Protein AF-A0A9X0A1E4-F1 (afdb_monomer)

pLDDT: mean 70.93, std 17.32, range [30.66, 94.44]

Structure (mmCIF, N/CA/C/O backbone):
data_AF-A0A9X0A1E4-F1
#
_entry.id   AF-A0A9X0A1E4-F1
#
loop_
_atom_site.group_PDB
_atom_site.id
_atom_site.type_symbol
_atom_site.label_atom_id
_atom_site.label_alt_id
_atom_site.label_comp_id
_atom_site.label_asym_id
_atom_site.label_entity_id
_atom_site.label_seq_id
_atom_site.pdbx_PDB_ins_code
_atom_site.Cartn_x
_atom_site.Cartn_y
_atom_site.Cartn_z
_atom_site.occupancy
_atom_site.B_iso_or_equiv
_atom_site.auth_seq_id
_atom_site.auth_comp_id
_atom_site.auth_asym_id
_atom_site.auth_atom_id
_atom_site.pdbx_PDB_model_num
ATOM 1 N N . MET A 1 1 ? -30.776 1.262 -24.617 1.00 50.38 1 MET A N 1
ATOM 2 C CA . MET A 1 1 ? -30.709 2.431 -23.713 1.00 50.38 1 MET A CA 1
ATOM 3 C C . MET A 1 1 ? -30.899 2.007 -22.258 1.00 50.38 1 MET A C 1
ATOM 5 O O . MET A 1 1 ? -29.940 2.104 -21.517 1.00 50.38 1 MET A O 1
ATOM 9 N N . LEU A 1 2 ? -32.046 1.436 -21.858 1.00 39.28 2 LEU A N 1
ATOM 10 C CA . LEU A 1 2 ? -32.244 0.896 -20.495 1.00 39.28 2 LEU A CA 1
ATOM 11 C C . LEU A 1 2 ? -31.229 -0.194 -20.104 1.00 39.28 2 LEU A C 1
ATOM 13 O O . LEU A 1 2 ? -30.661 -0.127 -19.025 1.00 39.28 2 LEU A O 1
ATOM 17 N N . SER A 1 3 ? -30.942 -1.147 -20.995 1.00 40.75 3 SER A N 1
ATOM 18 C CA . SER A 1 3 ? -29.953 -2.211 -20.754 1.00 40.75 3 SER A CA 1
ATOM 19 C C . SER A 1 3 ? -28.529 -1.694 -20.515 1.00 40.75 3 SER A C 1
ATOM 21 O O . SER A 1 3 ? -27.813 -2.245 -19.693 1.00 40.75 3 SER A O 1
ATOM 23 N N . GLN A 1 4 ? -28.130 -0.615 -21.193 1.00 43.03 4 GLN A N 1
ATOM 24 C CA . GLN A 1 4 ? -26.830 0.030 -20.978 1.00 43.03 4 GLN A CA 1
ATOM 25 C C . GLN A 1 4 ? -26.774 0.753 -19.631 1.00 43.03 4 GLN A C 1
ATOM 27 O O . GLN A 1 4 ? -25.764 0.673 -18.950 1.00 43.03 4 GLN A O 1
ATOM 32 N N . ILE A 1 5 ? -27.868 1.403 -19.224 1.00 45.09 5 ILE A N 1
ATOM 33 C CA . ILE A 1 5 ? -27.959 2.088 -17.927 1.00 45.09 5 ILE A CA 1
ATOM 34 C C . ILE A 1 5 ? -27.854 1.082 -16.774 1.00 45.09 5 ILE A C 1
ATOM 36 O O . ILE A 1 5 ? -27.143 1.334 -15.806 1.00 45.09 5 ILE A O 1
ATOM 40 N N . TRP A 1 6 ? -28.531 -0.064 -16.887 1.00 46.59 6 TRP A N 1
ATOM 41 C CA . TRP A 1 6 ? -28.429 -1.139 -15.897 1.00 46.59 6 TRP A CA 1
ATOM 42 C C . TRP A 1 6 ? -27.024 -1.733 -15.842 1.00 46.59 6 TRP A C 1
ATOM 44 O O . TRP A 1 6 ? -26.480 -1.891 -14.757 1.00 46.59 6 TRP A O 1
ATOM 54 N N . HIS A 1 7 ? -26.403 -1.954 -16.999 1.00 45.88 7 HIS A N 1
ATOM 55 C CA . HIS A 1 7 ? -25.032 -2.444 -17.065 1.00 45.88 7 HIS A CA 1
ATOM 56 C C . HIS A 1 7 ? -24.024 -1.465 -16.437 1.00 45.88 7 HIS A C 1
ATOM 58 O O . HIS A 1 7 ? -23.167 -1.867 -15.659 1.00 45.88 7 HIS A O 1
ATOM 64 N N . GLU A 1 8 ? -24.144 -0.162 -16.704 1.00 48.38 8 GLU A N 1
ATOM 65 C CA . GLU A 1 8 ? -23.306 0.858 -16.060 1.00 48.38 8 GLU A CA 1
ATOM 66 C C . GLU A 1 8 ? -23.537 0.928 -14.543 1.00 48.38 8 GLU A C 1
ATOM 68 O O . GLU A 1 8 ? -22.585 1.102 -13.779 1.00 48.38 8 GLU A O 1
ATOM 73 N N . ALA A 1 9 ? -24.782 0.760 -14.089 1.00 52.22 9 ALA A N 1
ATOM 74 C CA . ALA A 1 9 ? -25.105 0.698 -12.668 1.00 52.22 9 ALA A CA 1
ATOM 75 C C . ALA A 1 9 ? -24.479 -0.536 -11.995 1.00 52.22 9 ALA A C 1
ATOM 77 O O . ALA A 1 9 ? -23.870 -0.396 -10.937 1.00 52.22 9 ALA A O 1
ATOM 78 N N . GLU A 1 10 ? -24.554 -1.711 -12.624 1.00 51.91 10 GLU A N 1
ATOM 79 C CA . GLU A 1 10 ? -23.916 -2.948 -12.151 1.00 51.91 10 GLU A CA 1
ATOM 80 C C . GLU A 1 10 ? -22.396 -2.800 -12.045 1.00 51.91 10 GLU A C 1
ATOM 82 O O . GLU A 1 10 ? -21.811 -3.173 -11.029 1.00 51.91 10 GLU A O 1
ATOM 87 N N . ILE A 1 11 ? -21.755 -2.180 -13.042 1.00 52.47 11 ILE A N 1
ATOM 88 C CA . ILE A 1 11 ? -20.318 -1.885 -13.015 1.00 52.47 11 ILE A CA 1
ATOM 89 C C . ILE A 1 11 ? -19.987 -1.010 -11.800 1.00 52.47 11 ILE A C 1
ATOM 91 O O . ILE A 1 11 ? -19.117 -1.357 -11.004 1.00 52.47 11 ILE A O 1
ATOM 95 N N . ILE A 1 12 ? -20.707 0.097 -11.602 1.00 53.19 12 ILE A N 1
ATOM 96 C CA . ILE A 1 12 ? -20.469 1.005 -10.470 1.00 53.19 12 ILE A CA 1
ATOM 97 C C . ILE A 1 12 ? -20.682 0.297 -9.125 1.00 53.19 12 ILE A C 1
ATOM 99 O O . ILE A 1 12 ? -19.921 0.538 -8.187 1.00 53.19 12 ILE A O 1
ATOM 103 N N . LEU A 1 13 ? -21.696 -0.560 -9.009 1.00 53.97 13 LEU A N 1
ATOM 104 C CA . LEU A 1 13 ? -21.987 -1.297 -7.778 1.00 53.97 13 LEU A CA 1
ATOM 105 C C . LEU A 1 13 ? -20.936 -2.382 -7.502 1.00 53.97 13 LEU A C 1
ATOM 107 O O . LEU A 1 13 ? -20.493 -2.507 -6.364 1.00 53.97 13 LEU A O 1
ATOM 111 N N . SER A 1 14 ? -20.452 -3.074 -8.537 1.00 54.09 14 SER A N 1
ATOM 112 C CA . SER A 1 14 ? -19.428 -4.123 -8.416 1.00 54.09 14 SER A CA 1
ATOM 113 C C . SER A 1 14 ? -18.091 -3.612 -7.859 1.00 54.09 14 SER A C 1
ATOM 115 O O . SER A 1 14 ? -17.399 -4.329 -7.142 1.00 54.09 14 SER A O 1
ATOM 117 N N . TYR A 1 15 ? -17.743 -2.345 -8.109 1.00 55.16 15 TYR A N 1
ATOM 118 C CA . TYR A 1 15 ? -16.519 -1.727 -7.584 1.00 55.16 15 TYR A CA 1
ATOM 119 C C . TYR A 1 15 ? -16.659 -1.140 -6.172 1.00 55.16 15 TYR A C 1
ATOM 121 O O . TYR A 1 15 ? -15.654 -0.738 -5.579 1.00 55.16 15 TYR A O 1
ATOM 129 N N . ASN A 1 16 ? -17.880 -1.063 -5.634 1.00 62.66 16 ASN A N 1
ATOM 130 C CA . ASN A 1 16 ? -18.179 -0.459 -4.340 1.00 62.66 16 ASN A CA 1
ATOM 131 C C . ASN A 1 16 ? -18.486 -1.536 -3.296 1.00 62.66 16 ASN A C 1
ATOM 133 O O . ASN A 1 16 ? -19.638 -1.899 -3.073 1.00 62.66 16 ASN A O 1
ATOM 137 N N . LYS A 1 17 ? -17.457 -2.018 -2.592 1.00 67.62 17 LYS A N 1
ATOM 138 C CA . LYS A 1 17 ? -17.658 -2.940 -1.466 1.00 67.62 17 LYS A CA 1
ATOM 139 C C . LYS A 1 17 ? -18.204 -2.182 -0.257 1.00 67.62 17 LYS A C 1
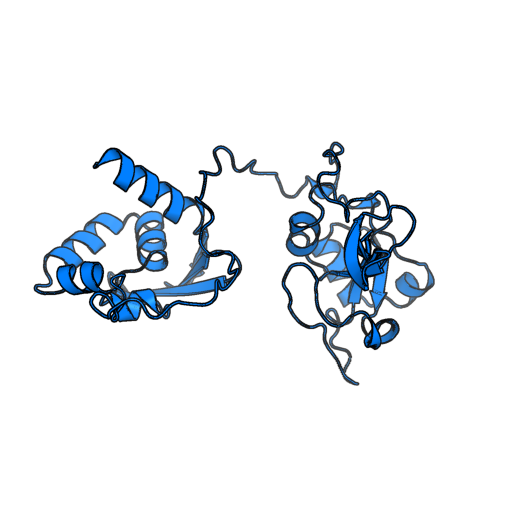ATOM 141 O O . LYS A 1 17 ? -17.600 -1.207 0.198 1.00 67.62 17 LYS A O 1
ATOM 146 N N . VAL A 1 18 ? -19.337 -2.643 0.269 1.00 70.25 18 VAL A N 1
ATOM 147 C CA . VAL A 1 18 ? -19.980 -2.084 1.463 1.00 70.25 18 VAL A CA 1
ATOM 148 C C . VAL A 1 18 ? -19.639 -2.955 2.668 1.00 70.25 18 VAL A C 1
ATOM 150 O O . VAL A 1 18 ? -19.904 -4.153 2.670 1.00 70.25 18 VAL A O 1
ATOM 153 N N . ILE A 1 19 ? -19.045 -2.354 3.695 1.00 72.44 19 ILE A N 1
ATOM 154 C CA . ILE A 1 19 ? -18.708 -3.006 4.963 1.00 72.44 19 ILE A CA 1
ATOM 155 C C . ILE A 1 19 ? -19.561 -2.366 6.057 1.00 72.44 19 ILE A C 1
ATOM 157 O O . ILE A 1 19 ? -19.474 -1.155 6.277 1.00 72.44 19 ILE A O 1
ATOM 161 N N . ASP A 1 20 ? -20.375 -3.163 6.746 1.00 75.44 20 ASP A N 1
ATOM 162 C CA . ASP A 1 20 ? -21.125 -2.705 7.918 1.00 75.44 20 ASP A CA 1
ATOM 163 C C . ASP A 1 20 ? -20.175 -2.551 9.116 1.00 75.44 20 ASP A C 1
ATOM 165 O O . ASP A 1 20 ? -19.479 -3.492 9.500 1.00 75.44 20 ASP A O 1
ATOM 169 N N . LEU A 1 21 ? -20.110 -1.343 9.680 1.00 72.31 21 LEU A N 1
ATOM 170 C CA . LEU A 1 21 ? -19.307 -1.029 10.865 1.00 72.31 21 LEU A CA 1
ATOM 171 C C . LEU A 1 21 ? -20.141 -1.045 12.160 1.00 72.31 21 LEU A C 1
ATOM 173 O O . LEU A 1 21 ? -19.598 -0.799 13.238 1.00 72.31 21 LEU A O 1
ATOM 177 N N . GLY A 1 22 ? -21.446 -1.317 12.069 1.00 67.94 22 GLY A N 1
ATOM 178 C CA . GLY A 1 22 ? -22.394 -1.273 13.176 1.00 67.94 22 GLY A CA 1
ATOM 179 C C . GLY A 1 22 ? -22.936 0.133 13.466 1.00 67.94 22 GLY A C 1
ATOM 180 O O . GLY A 1 22 ? -22.394 1.158 13.047 1.00 67.94 22 GLY A O 1
ATOM 181 N N . GLY A 1 23 ? -24.065 0.198 14.182 1.00 78.50 23 GLY A N 1
ATOM 182 C CA . GLY A 1 23 ? -24.683 1.467 14.602 1.00 78.50 23 GLY A CA 1
ATOM 183 C C . GLY A 1 23 ? -25.242 2.328 13.458 1.00 78.50 23 GLY A C 1
ATOM 184 O O . GLY A 1 23 ? -25.381 3.541 13.618 1.00 78.50 23 GLY A O 1
ATOM 185 N N . GLY A 1 24 ? -25.541 1.721 12.303 1.00 80.56 24 GLY A N 1
ATOM 186 C CA . GLY A 1 24 ? -26.016 2.428 11.110 1.00 80.56 24 GLY A CA 1
ATOM 187 C C . GLY A 1 24 ? -24.908 3.156 10.345 1.00 80.56 24 GLY A C 1
ATOM 188 O O . GLY A 1 24 ? -25.189 4.112 9.625 1.00 80.56 24 GLY A O 1
ATOM 189 N N . VAL A 1 25 ? -23.643 2.758 10.507 1.00 78.94 25 VAL A N 1
ATOM 190 C CA . VAL A 1 25 ? -22.510 3.319 9.761 1.00 78.94 25 VAL A CA 1
ATOM 191 C C . VAL A 1 25 ? -21.946 2.262 8.820 1.00 78.94 25 VAL A C 1
ATOM 193 O O . VAL A 1 25 ? -21.542 1.190 9.250 1.00 78.94 25 VAL A O 1
ATOM 196 N N . TYR A 1 26 ? -21.861 2.607 7.541 1.00 79.00 26 TYR A N 1
ATOM 197 C CA . TYR A 1 26 ? -21.353 1.742 6.485 1.00 79.00 26 TYR A CA 1
ATOM 198 C C . TYR A 1 26 ? -20.113 2.369 5.865 1.00 79.00 26 TYR A C 1
ATOM 200 O O . TYR A 1 26 ? -20.102 3.555 5.536 1.00 79.00 26 TYR A O 1
ATOM 208 N N . CYS A 1 27 ? -19.062 1.582 5.695 1.00 72.62 27 CYS A N 1
ATOM 209 C CA . CYS A 1 27 ? -17.874 1.974 4.955 1.00 72.62 27 CYS A CA 1
ATOM 210 C C . CYS A 1 27 ? -18.016 1.483 3.518 1.00 72.62 27 CYS A C 1
ATOM 212 O O . CYS A 1 27 ? -18.121 0.281 3.289 1.00 72.62 27 CYS A O 1
ATOM 214 N N . VAL A 1 28 ? -18.023 2.401 2.555 1.00 74.31 28 VAL A N 1
ATOM 215 C CA . VAL A 1 28 ? -18.024 2.059 1.131 1.00 74.31 28 VAL A CA 1
ATOM 216 C C . VAL A 1 28 ? -16.633 2.303 0.577 1.00 74.31 28 VAL A C 1
ATOM 218 O O . VAL A 1 28 ? -16.108 3.412 0.698 1.00 74.31 28 VAL A O 1
ATOM 221 N N . THR A 1 29 ? -16.019 1.279 -0.006 1.00 63.38 29 THR A N 1
ATOM 222 C CA . THR A 1 29 ? -14.682 1.389 -0.597 1.00 63.38 29 THR A CA 1
ATOM 223 C C . THR A 1 29 ? -14.779 1.635 -2.099 1.00 63.38 29 THR A C 1
ATOM 225 O O . THR A 1 29 ? -15.327 0.797 -2.803 1.00 63.38 29 THR A O 1
ATOM 228 N N . GLU A 1 30 ? -14.201 2.737 -2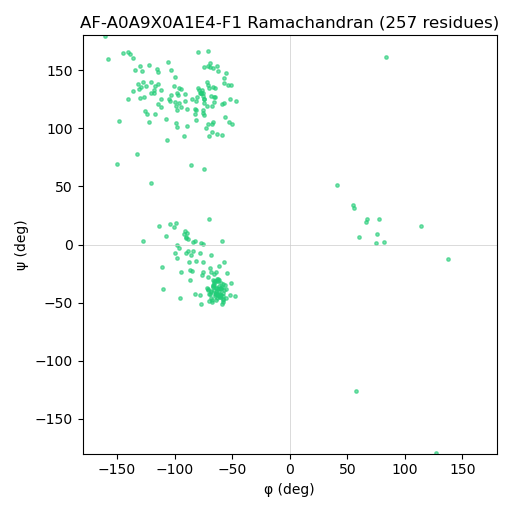.583 1.00 54.38 30 GLU A N 1
ATOM 229 C CA . GLU A 1 30 ? -14.143 3.128 -3.998 1.00 54.38 30 GLU A CA 1
ATOM 230 C C . GLU A 1 30 ? -12.666 3.329 -4.389 1.00 54.38 30 GLU A C 1
ATOM 232 O O . GLU A 1 30 ? -12.003 4.234 -3.881 1.00 54.38 30 GLU A O 1
ATOM 237 N N . PHE A 1 31 ? -12.117 2.472 -5.260 1.00 50.38 31 PHE A N 1
ATOM 238 C CA . PHE A 1 31 ? -10.774 2.602 -5.863 1.00 50.38 31 PHE A CA 1
ATOM 239 C C . PHE A 1 31 ? -9.650 3.080 -4.913 1.00 50.38 31 PHE A C 1
ATOM 241 O O . PHE A 1 31 ? -8.899 4.011 -5.209 1.00 50.38 31 PHE A O 1
ATOM 248 N N . GLY A 1 32 ? -9.507 2.428 -3.754 1.00 46.41 32 GLY A N 1
ATOM 249 C CA . GLY A 1 32 ? -8.450 2.738 -2.779 1.00 46.41 32 GLY A CA 1
ATOM 250 C C . GLY A 1 32 ? -8.746 3.916 -1.847 1.00 46.41 32 GLY A C 1
ATOM 251 O O . GLY A 1 32 ? -7.913 4.229 -0.999 1.00 46.41 32 GLY A O 1
ATOM 252 N N . ASN A 1 33 ? -9.927 4.519 -1.961 1.00 51.47 33 ASN A N 1
ATOM 253 C CA . ASN A 1 33 ? -10.511 5.401 -0.962 1.00 51.47 33 ASN A CA 1
ATOM 254 C C . ASN A 1 33 ? -11.646 4.676 -0.236 1.00 51.47 33 ASN A C 1
ATOM 256 O O . ASN A 1 33 ? -12.241 3.732 -0.755 1.00 51.47 33 ASN A O 1
ATOM 260 N N . SER A 1 34 ? -11.965 5.132 0.969 1.00 69.12 34 SER A N 1
ATOM 261 C CA . SER A 1 34 ? -13.159 4.703 1.685 1.00 69.12 34 SER A CA 1
ATOM 262 C C . SER A 1 34 ? -13.961 5.911 2.132 1.00 69.12 34 SER A C 1
ATOM 264 O O . SER A 1 34 ? -13.415 6.939 2.544 1.00 69.12 34 SER A O 1
ATOM 266 N N . VAL A 1 35 ? -15.278 5.798 2.021 1.00 74.69 35 VAL A N 1
ATOM 267 C CA . VAL A 1 35 ? -16.208 6.835 2.439 1.00 74.69 35 VAL A CA 1
ATOM 268 C C . VAL A 1 35 ? -17.228 6.218 3.374 1.00 74.69 35 VAL A C 1
ATOM 270 O O . VAL A 1 35 ? -17.898 5.246 3.040 1.00 74.69 35 VAL A O 1
ATOM 273 N N . ASN A 1 36 ? -17.375 6.829 4.545 1.00 79.88 36 ASN A N 1
ATOM 274 C CA . ASN A 1 36 ? -18.409 6.429 5.482 1.00 79.88 36 ASN A CA 1
ATOM 275 C C . ASN A 1 36 ? -19.748 7.039 5.063 1.00 79.88 36 ASN A C 1
ATOM 277 O O . ASN A 1 36 ? -19.875 8.258 4.891 1.00 79.88 36 ASN A O 1
ATOM 281 N N . VAL A 1 37 ? -20.743 6.174 4.938 1.00 83.25 37 VAL A N 1
ATOM 282 C CA . VAL A 1 37 ? -22.149 6.506 4.777 1.00 83.25 37 VAL A CA 1
ATOM 283 C C . VAL A 1 37 ? -22.838 6.227 6.103 1.00 83.25 37 VAL A C 1
ATOM 285 O O . VAL A 1 37 ? -22.745 5.136 6.655 1.00 83.25 37 VAL A O 1
ATOM 288 N N . THR A 1 38 ? -23.520 7.227 6.644 1.00 87.31 38 THR A N 1
ATOM 289 C CA . THR A 1 38 ? -24.311 7.069 7.865 1.00 87.31 38 THR A CA 1
ATOM 290 C C . THR A 1 38 ? -25.781 6.977 7.500 1.00 87.31 38 THR A C 1
ATOM 292 O O . THR A 1 38 ? -26.303 7.845 6.797 1.00 87.31 38 THR A O 1
ATOM 295 N N . VAL A 1 39 ? -26.443 5.948 8.011 1.00 86.56 39 VAL A N 1
ATOM 296 C CA . VAL A 1 39 ? -27.864 5.678 7.839 1.00 86.56 39 VAL A CA 1
ATOM 297 C C . VAL A 1 39 ? -28.559 5.862 9.184 1.00 86.56 39 VAL A C 1
ATOM 299 O O . VAL A 1 39 ? -28.255 5.187 10.165 1.00 86.56 39 VAL A O 1
ATOM 302 N N . LYS A 1 40 ? -29.493 6.814 9.243 1.00 83.88 40 LYS A N 1
ATOM 303 C CA . LYS A 1 40 ? -30.368 7.044 10.403 1.00 83.88 40 LYS A CA 1
ATOM 304 C C . LYS A 1 40 ? -31.817 6.930 9.942 1.00 83.88 40 LYS A C 1
ATOM 306 O O . LYS A 1 40 ? -32.315 7.821 9.246 1.00 83.88 40 LYS A O 1
ATOM 311 N N . GLY A 1 41 ? -32.481 5.827 10.288 1.00 79.31 41 GLY A N 1
ATOM 312 C CA . GLY A 1 41 ? -33.781 5.471 9.706 1.00 79.31 41 GLY A CA 1
ATOM 313 C C . GLY A 1 41 ? -33.676 5.372 8.179 1.00 79.31 41 GLY A C 1
ATOM 314 O O . GLY A 1 41 ? -32.777 4.718 7.670 1.00 79.31 41 GLY A O 1
ATOM 315 N N . ASN A 1 42 ? -34.520 6.100 7.441 1.00 72.31 42 ASN A N 1
ATOM 316 C CA . ASN A 1 42 ? -34.465 6.135 5.967 1.00 72.31 42 ASN A CA 1
ATOM 317 C C . ASN A 1 42 ? -33.584 7.276 5.414 1.00 72.31 42 ASN A C 1
ATOM 319 O O . ASN A 1 42 ? -33.646 7.581 4.221 1.00 72.31 42 ASN A O 1
ATOM 323 N N . SER A 1 43 ? -32.834 7.980 6.267 1.00 79.94 43 SER A N 1
ATOM 324 C CA . SER A 1 43 ? -31.955 9.073 5.839 1.00 79.94 43 SER A CA 1
ATOM 325 C C . SER A 1 43 ? -30.522 8.580 5.670 1.00 79.94 43 SER A C 1
ATOM 327 O O . SER A 1 43 ? -29.966 7.963 6.575 1.00 79.94 43 SER A O 1
ATOM 329 N N . HIS A 1 44 ? -29.940 8.870 4.507 1.00 86.00 44 HIS A N 1
ATOM 330 C CA . HIS A 1 44 ? -28.577 8.492 4.148 1.00 86.00 44 HIS A CA 1
ATOM 331 C C . HIS A 1 44 ? -27.733 9.758 4.058 1.00 86.00 44 HIS A C 1
ATOM 333 O O . HIS A 1 44 ? -28.153 10.743 3.445 1.00 86.00 44 HIS A O 1
ATOM 339 N N . ASN A 1 45 ? -26.554 9.746 4.668 1.00 83.94 45 ASN A N 1
ATOM 340 C CA . ASN A 1 45 ? -25.633 10.871 4.637 1.00 83.94 45 ASN A CA 1
ATOM 341 C C . ASN A 1 45 ? -24.239 10.400 4.234 1.00 83.94 45 ASN A C 1
ATOM 343 O O . ASN A 1 45 ? -23.683 9.496 4.854 1.00 83.94 45 ASN A O 1
ATOM 347 N N . CYS A 1 46 ? -23.675 11.029 3.208 1.00 82.62 46 CYS A N 1
ATOM 348 C CA . CYS A 1 46 ? -22.353 10.718 2.689 1.00 82.62 46 CYS A CA 1
ATOM 349 C C . CYS A 1 46 ? -21.526 12.000 2.577 1.00 82.62 46 CYS A C 1
ATOM 351 O O . CYS A 1 46 ? -21.991 13.021 2.076 1.00 82.62 46 CYS A O 1
ATOM 353 N N . LYS A 1 47 ? -20.263 11.951 3.009 1.00 76.69 47 LYS A N 1
ATOM 354 C CA . LYS A 1 47 ? -19.361 13.116 2.964 1.00 76.69 47 LYS A CA 1
ATOM 355 C C . LYS A 1 47 ? -18.665 13.318 1.612 1.00 76.69 47 LYS A C 1
ATOM 357 O O . LYS A 1 47 ? -17.851 14.230 1.488 1.00 76.69 47 LYS A O 1
ATOM 362 N N . CYS A 1 48 ? -18.944 12.492 0.602 1.00 75.31 48 CYS A N 1
ATOM 363 C CA . CYS A 1 48 ? -18.299 12.641 -0.702 1.00 75.31 48 CYS A CA 1
ATOM 364 C C . CYS A 1 48 ? -18.769 13.909 -1.439 1.00 75.31 48 CYS A C 1
ATOM 366 O O . CYS A 1 48 ? -19.902 14.373 -1.286 1.00 75.31 48 CYS A O 1
ATOM 368 N N . ARG A 1 49 ? -17.896 14.441 -2.301 1.00 71.81 49 ARG A N 1
ATOM 369 C CA . ARG A 1 49 ? -18.176 15.631 -3.119 1.00 71.81 49 ARG A CA 1
ATOM 370 C C . ARG A 1 49 ? -19.420 15.456 -3.994 1.00 71.81 49 ARG A C 1
ATOM 372 O O . ARG A 1 49 ? -20.209 16.389 -4.113 1.00 71.81 49 ARG A O 1
ATOM 379 N N . ASN A 1 50 ? -19.611 14.257 -4.548 1.00 70.69 50 ASN A N 1
ATOM 380 C CA . ASN A 1 50 ? -20.735 13.966 -5.432 1.00 70.69 50 ASN A CA 1
ATOM 381 C C . ASN A 1 50 ? -22.074 14.082 -4.697 1.00 70.69 50 ASN A C 1
ATOM 383 O O . ASN A 1 50 ? -22.976 14.723 -5.218 1.00 70.69 50 ASN A O 1
ATOM 387 N N . PHE A 1 51 ? -22.170 13.584 -3.459 1.00 77.94 51 PHE A N 1
ATOM 388 C CA . PHE A 1 51 ? -23.381 13.677 -2.632 1.00 77.94 51 PHE A CA 1
ATOM 389 C C . PHE A 1 51 ? -23.803 15.130 -2.373 1.00 77.94 51 PHE A C 1
ATOM 391 O O . PHE A 1 51 ? -24.992 15.450 -2.401 1.00 77.94 51 PHE A O 1
ATOM 398 N N . GLN A 1 52 ? -22.828 16.019 -2.158 1.00 72.81 52 GLN A N 1
ATOM 399 C CA . GLN A 1 52 ? -23.079 17.450 -1.975 1.00 72.81 52 GLN A CA 1
ATOM 400 C C . GLN A 1 52 ? -23.566 18.111 -3.272 1.00 72.81 52 GLN A C 1
ATOM 402 O O . GLN A 1 52 ? -24.471 18.941 -3.231 1.00 72.81 52 GLN A O 1
ATOM 407 N N . SER A 1 53 ? -23.000 17.737 -4.425 1.00 66.00 53 SER A N 1
ATOM 408 C CA . SER A 1 53 ? -23.359 18.332 -5.721 1.00 66.00 53 SER A CA 1
ATOM 409 C C . SER A 1 53 ? -24.693 17.855 -6.298 1.00 66.00 53 SER A C 1
ATOM 411 O O . SER A 1 53 ? -25.322 18.593 -7.045 1.00 66.00 53 SER A O 1
ATOM 413 N N . THR A 1 54 ? -25.143 16.652 -5.948 1.00 66.62 54 THR A N 1
ATOM 414 C CA . THR A 1 54 ? -26.376 16.019 -6.462 1.00 66.62 54 THR A CA 1
ATOM 415 C C . THR A 1 54 ? -27.529 16.062 -5.456 1.00 66.62 54 THR A C 1
ATOM 417 O O . THR A 1 54 ? -28.487 15.291 -5.543 1.00 66.62 54 THR A O 1
ATOM 420 N N . ALA A 1 55 ? -27.430 16.942 -4.455 1.00 70.19 55 ALA A N 1
ATOM 421 C CA . ALA A 1 55 ? -28.448 17.144 -3.430 1.00 70.19 55 ALA A CA 1
ATOM 422 C C . ALA A 1 55 ? -28.847 15.863 -2.661 1.00 70.19 55 ALA A C 1
ATOM 424 O O . ALA A 1 55 ? -30.009 15.733 -2.241 1.00 70.19 55 ALA A O 1
ATOM 425 N N . GLY A 1 56 ? -27.882 14.962 -2.441 1.00 72.56 56 GLY A N 1
ATOM 426 C CA . GLY A 1 56 ? -28.019 13.782 -1.589 1.00 72.56 56 GLY A CA 1
ATOM 427 C C . GLY A 1 56 ? -27.961 12.420 -2.292 1.00 72.56 56 GLY A C 1
ATOM 428 O O . GLY A 1 56 ? -28.377 11.435 -1.688 1.00 72.56 56 GLY A O 1
ATOM 429 N N . LEU A 1 57 ? -27.473 12.338 -3.537 1.00 78.75 57 LEU A N 1
ATOM 430 C CA . LEU A 1 57 ? -27.376 11.079 -4.295 1.00 78.75 57 LEU A CA 1
ATOM 431 C C . LEU A 1 57 ? -25.954 10.816 -4.804 1.00 78.75 57 LEU A C 1
ATOM 433 O O . LEU A 1 57 ? -25.434 11.529 -5.655 1.00 78.75 57 LEU A O 1
ATOM 437 N N . CYS A 1 58 ? -25.298 9.768 -4.330 1.00 81.75 58 CYS A N 1
ATOM 438 C CA . CYS A 1 58 ? -23.993 9.363 -4.852 1.00 81.75 58 CYS A CA 1
ATOM 439 C C . CYS A 1 58 ? -23.917 7.845 -4.986 1.00 81.75 58 CYS A C 1
ATOM 441 O O . CYS A 1 58 ? -24.714 7.138 -4.371 1.00 81.75 58 CYS A O 1
ATOM 443 N N . SER A 1 59 ? -22.926 7.365 -5.740 1.00 78.75 59 SER A N 1
ATOM 444 C CA . SER A 1 59 ? -22.604 5.939 -5.888 1.00 78.75 59 SER A CA 1
ATOM 445 C C . SER A 1 59 ? -22.537 5.222 -4.536 1.00 78.75 59 SER A C 1
ATOM 447 O O . SER A 1 59 ? -23.166 4.187 -4.369 1.00 78.75 59 SER A O 1
ATOM 449 N N . HIS A 1 60 ? -21.892 5.824 -3.532 1.00 81.69 60 HIS A N 1
ATOM 450 C CA . HIS A 1 60 ? -21.793 5.249 -2.186 1.00 81.69 60 HIS A CA 1
ATOM 451 C C . HIS A 1 60 ? -23.151 5.038 -1.496 1.00 81.69 60 HIS A C 1
ATOM 453 O O . HIS A 1 60 ? -23.368 4.024 -0.844 1.00 81.69 60 HIS A O 1
ATOM 459 N N . VAL A 1 61 ? -24.067 6.005 -1.609 1.00 85.19 61 VAL A N 1
ATOM 460 C CA . VAL A 1 61 ? -25.400 5.909 -0.988 1.00 85.19 61 VAL A CA 1
ATOM 461 C C . VAL A 1 61 ? -26.267 4.897 -1.720 1.00 85.19 61 VAL A C 1
ATOM 463 O O . VAL A 1 61 ? -27.010 4.172 -1.069 1.00 85.19 61 VAL A O 1
ATOM 466 N N . LEU A 1 62 ? -26.150 4.834 -3.047 1.00 85.06 62 LEU A N 1
ATOM 467 C CA . LEU A 1 62 ? -26.838 3.834 -3.857 1.00 85.06 62 LEU A CA 1
ATOM 468 C C . LEU A 1 62 ? -26.359 2.425 -3.506 1.00 85.06 62 LEU A C 1
ATOM 470 O O . LEU A 1 62 ? -27.197 1.576 -3.238 1.00 85.06 62 LEU A O 1
ATOM 474 N N . ALA A 1 63 ? -25.043 2.217 -3.398 1.00 80.75 63 ALA A N 1
ATOM 475 C CA . ALA A 1 63 ? -24.466 0.939 -2.993 1.00 80.75 63 ALA A CA 1
ATOM 476 C C . ALA A 1 63 ? -24.968 0.497 -1.611 1.00 80.75 63 ALA A C 1
ATOM 478 O O . ALA A 1 63 ? -25.439 -0.619 -1.460 1.00 80.75 63 ALA A O 1
ATOM 479 N N . VAL A 1 64 ? -24.959 1.384 -0.609 1.00 82.69 64 VAL A N 1
ATOM 480 C CA . VAL A 1 64 ? -25.467 1.051 0.737 1.00 82.69 64 VAL A CA 1
ATOM 481 C C . VAL A 1 64 ? -26.965 0.752 0.727 1.00 82.69 64 VAL A C 1
ATOM 483 O O . VAL A 1 64 ? -27.400 -0.200 1.369 1.00 82.69 64 VAL A O 1
ATOM 486 N N . ALA A 1 65 ? -27.762 1.542 0.005 1.00 85.69 65 ALA A N 1
ATOM 487 C CA . ALA A 1 65 ? -29.204 1.335 -0.067 1.00 85.69 65 ALA A CA 1
ATOM 488 C C . ALA A 1 65 ? -29.565 0.020 -0.775 1.00 85.69 65 ALA A C 1
ATOM 490 O O . ALA A 1 65 ? -30.531 -0.630 -0.374 1.00 85.69 65 ALA A O 1
ATOM 491 N N . ASP A 1 66 ? -28.789 -0.370 -1.787 1.00 82.50 66 ASP A N 1
ATOM 492 C CA . ASP A 1 66 ? -28.922 -1.644 -2.493 1.00 82.50 66 ASP A CA 1
ATOM 493 C C . ASP A 1 66 ? -28.553 -2.826 -1.585 1.00 82.50 66 ASP A C 1
ATOM 495 O O . ASP A 1 66 ? -29.379 -3.711 -1.374 1.00 82.50 66 ASP A O 1
ATOM 499 N N . THR A 1 67 ? -27.401 -2.765 -0.901 1.00 79.69 67 THR A N 1
ATOM 500 C CA . THR A 1 67 ? -26.982 -3.781 0.086 1.00 79.69 67 THR A CA 1
ATOM 501 C C . THR A 1 67 ? -27.998 -3.956 1.220 1.00 79.69 67 THR A C 1
ATOM 503 O O . THR A 1 67 ? -28.187 -5.058 1.727 1.00 79.69 67 THR A O 1
ATOM 506 N N . MET A 1 68 ? -28.675 -2.878 1.629 1.00 80.12 68 MET A N 1
ATOM 507 C CA . MET A 1 68 ? -29.719 -2.915 2.660 1.00 80.12 68 MET A CA 1
ATOM 508 C C . MET A 1 68 ? -31.108 -3.316 2.129 1.00 80.12 68 MET A C 1
ATOM 510 O O . MET A 1 68 ? -32.048 -3.403 2.918 1.00 80.12 68 MET A O 1
ATOM 514 N N . GLY A 1 69 ? -31.288 -3.482 0.814 1.00 82.50 69 GLY A N 1
ATOM 515 C CA . GLY A 1 69 ? -32.5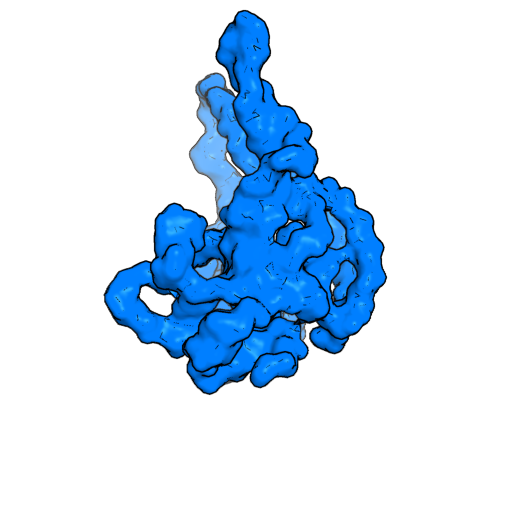96 -3.738 0.198 1.00 82.50 69 GLY A CA 1
ATOM 516 C C . GLY A 1 69 ? -33.584 -2.564 0.302 1.00 82.50 69 GLY A C 1
ATOM 517 O O . GLY A 1 69 ? -34.792 -2.747 0.177 1.00 82.50 69 GLY A O 1
ATOM 518 N N . THR A 1 70 ? -33.096 -1.343 0.546 1.00 83.94 70 THR A N 1
ATOM 519 C CA . THR A 1 70 ? -33.917 -0.126 0.732 1.00 83.94 70 THR A CA 1
ATOM 520 C C . THR A 1 70 ? -33.845 0.848 -0.448 1.00 83.94 70 THR A C 1
ATOM 522 O O . THR A 1 70 ? -34.408 1.947 -0.390 1.00 83.94 70 THR A O 1
ATOM 525 N N . LEU A 1 71 ? -33.195 0.444 -1.544 1.00 82.38 71 LEU A N 1
ATOM 526 C CA . LEU A 1 71 ? -32.967 1.263 -2.735 1.00 82.38 71 LEU A CA 1
ATOM 527 C C . LEU A 1 71 ? -34.262 1.829 -3.336 1.00 82.38 71 LEU A C 1
ATOM 529 O O . LEU A 1 71 ? -34.335 3.027 -3.608 1.00 82.38 71 LEU A O 1
ATOM 533 N N . ALA A 1 72 ? -35.307 1.008 -3.478 1.00 80.62 72 ALA A N 1
ATOM 534 C CA . ALA A 1 72 ? -36.594 1.447 -4.028 1.00 80.62 72 ALA A CA 1
ATOM 535 C C . ALA A 1 72 ? -37.206 2.604 -3.213 1.00 80.62 72 ALA A C 1
ATOM 537 O O . ALA A 1 72 ? -37.564 3.646 -3.764 1.00 80.62 72 ALA A O 1
ATOM 538 N N . ALA A 1 73 ? -37.215 2.476 -1.882 1.00 79.75 73 ALA A N 1
ATOM 539 C CA . ALA A 1 73 ? -37.728 3.504 -0.978 1.00 79.75 73 ALA A CA 1
ATOM 540 C C . ALA A 1 73 ? -36.880 4.793 -0.996 1.00 79.75 73 ALA A C 1
ATOM 542 O O . ALA A 1 73 ? -37.398 5.894 -0.773 1.00 79.75 73 ALA A O 1
ATOM 543 N N . LEU A 1 74 ? -35.572 4.679 -1.252 1.00 80.88 74 LEU A N 1
ATOM 544 C CA . LEU A 1 74 ? -34.681 5.826 -1.426 1.00 80.88 74 LEU A CA 1
ATOM 545 C C . LEU A 1 74 ? -34.982 6.581 -2.730 1.00 80.88 74 LEU A C 1
ATOM 547 O O . LEU A 1 74 ? -35.046 7.814 -2.720 1.00 80.88 74 LEU A O 1
ATOM 551 N N . LEU A 1 75 ? -35.214 5.856 -3.827 1.00 80.50 75 LEU A N 1
ATOM 552 C CA . LEU A 1 75 ? -35.527 6.435 -5.135 1.00 80.50 75 LEU A CA 1
ATOM 553 C C . LEU A 1 75 ? -36.904 7.115 -5.154 1.00 80.50 75 LEU A C 1
ATOM 555 O O . LEU A 1 75 ? -37.019 8.234 -5.654 1.00 80.50 75 LEU A O 1
ATOM 559 N N . GLU A 1 76 ? -37.927 6.527 -4.530 1.00 79.56 76 GLU A N 1
ATOM 560 C CA . GLU A 1 76 ? -39.252 7.158 -4.397 1.00 79.56 76 GLU A CA 1
ATOM 561 C C . GLU A 1 76 ? -39.194 8.486 -3.620 1.00 79.56 76 GLU A C 1
ATOM 563 O O . GLU A 1 76 ? -39.753 9.508 -4.035 1.00 79.56 76 GLU A O 1
ATOM 568 N N . LYS A 1 77 ? -38.436 8.523 -2.516 1.00 74.50 77 LYS A N 1
ATOM 569 C CA . LYS A 1 77 ? -38.198 9.755 -1.740 1.00 74.50 77 LYS A CA 1
ATOM 570 C C . LYS A 1 77 ? -37.392 10.804 -2.496 1.00 74.50 77 LYS A C 1
ATOM 572 O O . LYS A 1 77 ? -37.467 11.991 -2.165 1.00 74.50 77 LYS A O 1
ATOM 577 N N . PHE A 1 78 ? -36.578 10.387 -3.457 1.00 71.88 78 PHE A N 1
ATOM 578 C CA . PHE A 1 78 ? -35.854 11.316 -4.308 1.00 71.88 78 PHE A CA 1
ATOM 579 C C . PHE A 1 78 ? -36.762 11.896 -5.399 1.00 71.88 78 PHE A C 1
ATOM 581 O O . PHE A 1 78 ? -36.772 13.111 -5.585 1.00 71.88 78 PHE A O 1
ATOM 588 N N . ASN A 1 79 ? -37.583 11.058 -6.039 1.00 67.94 79 ASN A N 1
ATOM 589 C CA . ASN A 1 79 ? -38.509 11.460 -7.104 1.00 67.94 79 ASN A CA 1
ATOM 590 C C . ASN A 1 79 ? -39.590 12.444 -6.631 1.00 67.94 79 ASN A C 1
ATOM 592 O O . ASN A 1 79 ? -40.032 13.296 -7.397 1.00 67.94 79 ASN A O 1
ATOM 596 N N . THR A 1 80 ? -39.978 12.378 -5.358 1.00 66.88 80 THR A N 1
ATOM 597 C CA . THR A 1 80 ? -40.951 13.299 -4.742 1.00 66.88 80 THR A CA 1
ATOM 598 C C . THR A 1 80 ? -40.389 14.694 -4.441 1.00 66.88 80 THR A C 1
ATOM 600 O O . THR A 1 80 ? -41.156 15.628 -4.208 1.00 66.88 80 THR A O 1
ATOM 603 N N . LYS A 1 81 ? -39.061 14.883 -4.458 1.00 62.25 81 LYS A N 1
ATOM 604 C CA . LYS A 1 81 ? -38.428 16.192 -4.229 1.00 62.25 81 LYS A CA 1
ATOM 605 C C . LYS A 1 81 ? -38.277 16.947 -5.551 1.00 62.25 81 LYS A C 1
ATOM 607 O O . LYS A 1 81 ? -37.348 16.704 -6.321 1.00 62.25 81 LYS A O 1
ATOM 612 N N . THR A 1 82 ? -39.168 17.906 -5.790 1.00 50.56 82 THR A N 1
ATOM 613 C CA . THR A 1 82 ? -39.129 18.790 -6.963 1.00 50.56 82 THR A CA 1
ATOM 614 C C . THR A 1 82 ? -37.795 19.557 -7.051 1.00 50.56 82 THR A C 1
ATOM 616 O O . THR A 1 82 ? -37.207 19.941 -6.040 1.00 50.56 82 THR A O 1
ATOM 619 N N . ASN A 1 83 ? -37.290 19.754 -8.277 1.00 55.09 83 ASN A N 1
ATOM 620 C CA . ASN A 1 83 ? -36.056 20.485 -8.635 1.00 55.09 83 ASN A CA 1
ATOM 621 C C . ASN A 1 83 ? -34.690 19.810 -8.379 1.00 55.09 83 ASN A C 1
ATOM 623 O O . ASN A 1 83 ? -33.662 20.456 -8.579 1.00 55.09 83 ASN A O 1
ATOM 627 N N . LYS A 1 84 ? -34.621 18.522 -8.005 1.00 60.66 84 LYS A N 1
ATOM 628 C CA . LYS A 1 84 ? -33.323 17.835 -7.799 1.00 60.66 84 LYS A CA 1
ATOM 629 C C . LYS A 1 84 ? -32.792 17.046 -8.999 1.00 60.66 84 LYS A C 1
ATOM 631 O O . LYS A 1 84 ? -31.576 16.899 -9.117 1.00 60.66 84 LYS A O 1
ATOM 636 N N . ALA A 1 85 ? -33.644 16.605 -9.924 1.00 57.91 85 ALA A N 1
ATOM 637 C CA . ALA A 1 85 ? -33.202 15.880 -11.122 1.00 57.91 85 ALA A CA 1
ATOM 638 C C . ALA A 1 85 ? -32.285 16.736 -12.022 1.00 57.91 85 ALA A C 1
ATOM 640 O O . ALA A 1 85 ? -31.265 16.258 -12.517 1.00 57.91 85 ALA A O 1
ATOM 641 N N . SER A 1 86 ? -32.576 18.036 -12.144 1.00 58.09 86 SER A N 1
ATOM 642 C CA . SER A 1 86 ? -31.727 18.994 -12.865 1.00 58.09 86 SER A CA 1
ATOM 643 C C . SER A 1 86 ? -30.344 19.162 -12.226 1.00 58.09 86 SER A C 1
ATOM 645 O O . SER A 1 86 ? -29.366 19.360 -12.940 1.00 58.09 86 SER A O 1
ATOM 647 N N . SER A 1 87 ? -30.223 19.032 -10.899 1.00 59.31 87 SER A N 1
ATOM 648 C CA . SER A 1 87 ? -28.926 19.103 -10.210 1.00 59.31 87 SER A CA 1
ATOM 649 C C . SER A 1 87 ? -28.009 17.929 -10.563 1.00 59.31 87 SER A C 1
ATOM 651 O O . SER A 1 87 ? -26.812 18.134 -10.729 1.00 59.31 87 SER A O 1
ATOM 653 N N . ILE A 1 88 ? -28.566 16.729 -10.771 1.00 60.88 88 ILE A N 1
ATOM 654 C CA . ILE A 1 88 ? -27.813 15.541 -11.204 1.00 60.88 88 ILE A CA 1
ATOM 655 C C . ILE A 1 88 ? -27.355 15.704 -12.651 1.00 60.88 88 ILE A C 1
ATOM 657 O O . ILE A 1 88 ? -26.174 15.526 -12.943 1.00 60.88 88 ILE A O 1
ATOM 661 N N . LEU A 1 89 ? -28.270 16.108 -13.539 1.00 59.28 89 LEU A N 1
ATOM 662 C CA . LEU A 1 89 ? -27.957 16.342 -14.951 1.00 59.28 89 LEU A CA 1
ATOM 663 C C . LEU A 1 89 ? -26.873 17.416 -15.116 1.00 59.28 89 LEU A C 1
ATOM 665 O O . LEU A 1 89 ? -25.983 17.266 -15.946 1.00 59.28 89 LEU A O 1
ATOM 669 N N . ASN A 1 90 ? -26.895 18.456 -14.279 1.00 56.22 90 ASN A N 1
ATOM 670 C CA . ASN A 1 90 ? -25.937 19.559 -14.339 1.00 56.22 90 ASN A CA 1
ATOM 671 C C . ASN A 1 90 ? -24.644 19.317 -13.541 1.00 56.22 90 ASN A C 1
ATOM 673 O O . ASN A 1 90 ? -23.669 20.036 -13.758 1.00 56.22 90 ASN A O 1
ATOM 677 N N . ALA A 1 91 ? -24.592 18.330 -12.638 1.00 55.00 91 ALA A N 1
ATOM 678 C CA . ALA A 1 91 ? -23.409 18.062 -11.811 1.00 55.00 91 ALA A CA 1
ATOM 679 C C . ALA A 1 91 ? -22.196 17.605 -12.641 1.00 55.00 91 ALA A C 1
ATOM 681 O O . ALA A 1 91 ? -21.061 17.941 -12.298 1.00 55.00 91 ALA A O 1
ATOM 682 N N . ASN A 1 92 ? -22.438 16.902 -13.754 1.00 50.88 92 ASN A N 1
ATOM 683 C CA . ASN A 1 92 ? -21.397 16.435 -14.676 1.00 50.88 92 ASN A CA 1
ATOM 684 C C . ASN A 1 92 ? -21.177 17.355 -15.889 1.00 50.88 92 ASN A C 1
ATOM 686 O O . ASN A 1 92 ? -20.265 17.119 -16.684 1.00 50.88 92 ASN A O 1
ATOM 690 N N . ILE A 1 93 ? -21.955 18.433 -16.031 1.00 51.56 93 ILE A N 1
ATOM 691 C CA . ILE A 1 93 ? -21.746 19.405 -17.106 1.00 51.56 93 ILE A CA 1
ATOM 692 C C . ILE A 1 93 ? -20.644 20.371 -16.667 1.00 51.56 93 ILE A C 1
ATOM 694 O O . ILE A 1 93 ? -20.789 21.167 -15.739 1.00 51.56 93 ILE A O 1
ATOM 698 N N . SER A 1 94 ? -19.499 20.297 -17.347 1.00 48.91 94 SER A N 1
ATOM 699 C CA . SER A 1 94 ? -18.401 21.249 -17.170 1.00 48.91 94 SER A CA 1
ATOM 700 C C . SER A 1 94 ? -18.921 22.683 -17.312 1.00 48.91 94 SER A C 1
ATOM 702 O O . SER A 1 94 ? -19.447 23.052 -18.360 1.00 48.91 94 SER A O 1
ATOM 704 N N . LYS A 1 95 ? -18.682 23.532 -16.303 1.00 52.75 95 LYS A N 1
ATOM 705 C CA . LYS A 1 95 ? -19.049 24.968 -16.290 1.00 52.75 95 LYS A CA 1
ATOM 706 C C . LYS A 1 95 ? -18.424 25.809 -17.427 1.00 52.75 95 LYS A C 1
ATOM 708 O O . LYS A 1 95 ? -18.584 27.021 -17.436 1.00 52.75 95 LYS A O 1
ATOM 713 N N . ARG A 1 96 ? -17.673 25.192 -18.350 1.00 50.56 96 ARG A N 1
ATOM 714 C CA . ARG A 1 96 ? -17.035 25.817 -19.526 1.00 50.56 96 ARG A CA 1
ATOM 715 C C . ARG A 1 96 ? -17.610 25.334 -20.862 1.00 50.56 96 ARG A C 1
ATOM 717 O O . ARG A 1 96 ? -16.956 25.478 -21.894 1.00 50.56 96 ARG A O 1
ATOM 724 N N . ALA A 1 97 ? -18.780 24.701 -20.858 1.00 44.94 97 ALA A N 1
ATOM 725 C CA . ALA A 1 97 ? -19.486 24.362 -22.086 1.00 44.94 97 ALA A CA 1
ATOM 726 C C . ALA A 1 97 ? -19.970 25.663 -22.761 1.00 44.94 97 ALA A C 1
ATOM 728 O O . ALA A 1 97 ? -20.972 26.237 -22.351 1.00 44.94 97 ALA A O 1
ATOM 729 N N . GLY A 1 98 ? -19.199 26.167 -23.734 1.00 49.19 98 GLY A N 1
ATOM 730 C CA . GLY A 1 98 ? -19.504 27.389 -24.496 1.00 49.19 98 GLY A CA 1
ATOM 731 C C . GLY A 1 98 ? -18.317 28.329 -24.750 1.00 49.19 98 GLY A C 1
ATOM 732 O O . GLY A 1 98 ? -18.417 29.219 -25.590 1.00 49.19 98 GLY A O 1
ATOM 733 N N . GLU A 1 99 ? -17.172 28.148 -24.082 1.00 46.59 99 GLU A N 1
ATOM 734 C CA . GLU A 1 99 ? -15.978 28.960 -24.366 1.00 46.59 99 GLU A CA 1
ATOM 735 C C . GLU A 1 99 ? -15.288 28.499 -25.662 1.00 46.59 99 GLU A C 1
ATOM 737 O O . GLU A 1 99 ? -15.034 27.305 -25.845 1.00 46.59 99 GLU A O 1
ATOM 742 N N . LYS A 1 100 ? -14.929 29.449 -26.547 1.00 48.25 100 LYS A N 1
ATOM 743 C CA . LYS A 1 100 ? -14.106 29.169 -27.739 1.00 48.25 100 LYS A CA 1
ATOM 744 C C . LYS A 1 100 ? -12.841 28.399 -27.330 1.00 48.25 100 LYS A C 1
ATOM 746 O O . LYS A 1 100 ? -12.207 28.758 -26.330 1.00 48.25 100 LYS A O 1
ATOM 751 N N . PRO A 1 101 ? -12.445 27.360 -28.086 1.00 41.28 101 PRO A N 1
ATOM 752 C CA . PRO A 1 101 ? -11.367 26.476 -27.684 1.00 41.28 101 PRO A CA 1
ATOM 753 C C . PRO A 1 101 ? -10.048 27.250 -27.700 1.00 41.28 101 PRO A C 1
ATOM 755 O O . PRO A 1 101 ? -9.469 27.500 -28.751 1.00 41.28 101 PRO A O 1
ATOM 758 N N . LYS A 1 102 ? -9.544 27.632 -26.524 1.00 49.06 102 LYS A N 1
ATOM 759 C CA . LYS A 1 102 ? -8.118 27.937 -26.384 1.00 49.06 102 LYS A CA 1
ATOM 760 C C . LYS A 1 102 ? -7.369 26.630 -26.607 1.00 49.06 102 LYS A C 1
ATOM 762 O O . LYS A 1 102 ? -7.696 25.646 -25.940 1.00 49.06 102 LYS A O 1
ATOM 767 N N . GLU A 1 103 ? -6.395 26.616 -27.516 1.00 45.97 103 GLU A N 1
ATOM 768 C CA . GLU A 1 103 ? -5.506 25.469 -27.724 1.00 45.97 103 GLU A CA 1
ATOM 769 C C . GLU A 1 103 ? -4.925 25.023 -26.379 1.00 45.97 103 GLU A C 1
ATOM 771 O O . GLU A 1 103 ? -4.050 25.655 -25.781 1.00 45.97 103 GLU A O 1
ATOM 776 N N . LYS A 1 104 ? -5.467 23.927 -25.850 1.00 43.50 104 LYS A N 1
ATOM 777 C CA . LYS A 1 104 ? -4.963 23.312 -24.631 1.00 43.50 104 LYS A CA 1
ATOM 778 C C . LYS A 1 104 ? -3.779 22.450 -25.033 1.00 43.50 104 LYS A C 1
ATOM 780 O O . LYS A 1 104 ? -3.952 21.447 -25.723 1.00 43.50 104 LYS A O 1
ATOM 785 N N . LYS A 1 105 ? -2.584 22.787 -24.535 1.00 45.91 105 LYS A N 1
ATOM 786 C CA . LYS A 1 105 ? -1.465 21.835 -24.473 1.00 45.91 105 LYS A CA 1
ATOM 787 C C . LYS A 1 105 ? -1.995 20.514 -23.904 1.00 45.91 105 LYS A C 1
ATOM 789 O O . LYS A 1 105 ? -2.570 20.512 -22.813 1.00 45.91 105 LYS A O 1
ATOM 794 N N . LYS A 1 106 ? -1.827 19.412 -24.647 1.00 36.50 106 LYS A N 1
ATOM 795 C CA . LYS A 1 106 ? -2.252 18.065 -24.232 1.00 36.50 106 LYS A CA 1
ATOM 796 C C . LYS A 1 106 ? -1.665 17.751 -22.852 1.00 36.50 106 LYS A C 1
ATOM 798 O O . LYS A 1 106 ? -0.477 17.466 -22.725 1.00 36.50 106 LYS A O 1
ATOM 803 N N . ARG A 1 107 ? -2.500 17.787 -21.812 1.00 43.53 107 ARG A N 1
ATOM 804 C CA . ARG A 1 107 ? -2.188 17.156 -20.527 1.00 43.53 107 ARG A CA 1
ATOM 805 C C . ARG A 1 107 ? -2.373 15.651 -20.712 1.00 43.53 107 ARG A C 1
ATOM 807 O O . ARG A 1 107 ? -3.485 15.208 -20.973 1.00 43.53 107 ARG A O 1
ATOM 814 N N . LYS A 1 108 ? -1.295 14.873 -20.585 1.00 39.88 108 LYS A N 1
ATOM 815 C CA . LYS A 1 108 ? -1.378 13.417 -20.408 1.00 39.88 108 LYS A CA 1
ATOM 816 C C . LYS A 1 108 ? -1.881 13.152 -18.986 1.00 39.88 108 LYS A C 1
ATOM 818 O O . LYS A 1 108 ? -1.114 13.284 -18.040 1.00 39.88 108 LYS A O 1
ATOM 823 N N . GLY A 1 109 ? -3.167 12.855 -18.837 1.00 34.84 109 GLY A N 1
ATOM 824 C CA . GLY A 1 109 ? -3.778 12.419 -17.581 1.00 34.84 109 GLY A CA 1
ATOM 825 C C . GLY A 1 109 ? -4.619 11.172 -17.833 1.00 34.84 109 GLY A C 1
ATOM 826 O O . GLY A 1 109 ? -5.360 11.131 -18.810 1.00 34.84 109 GLY A O 1
ATOM 827 N N . GLN A 1 110 ? -4.475 10.168 -16.969 1.00 40.06 110 GLN A N 1
ATOM 828 C CA . GLN A 1 110 ? -5.004 8.797 -17.076 1.00 40.06 110 GLN A CA 1
ATOM 829 C C . GLN A 1 110 ? -6.539 8.663 -16.928 1.00 40.06 110 GLN A C 1
ATOM 831 O O . GLN A 1 110 ? -7.020 7.588 -16.602 1.00 40.06 110 GLN A O 1
ATOM 836 N N . ASN A 1 111 ? -7.329 9.716 -17.161 1.00 37.72 111 ASN A N 1
ATOM 837 C CA . ASN A 1 111 ? -8.773 9.709 -16.864 1.00 37.72 111 ASN A CA 1
ATOM 838 C C . ASN A 1 111 ? -9.683 9.239 -18.016 1.00 37.72 111 ASN A C 1
ATOM 840 O O . ASN A 1 111 ? -10.896 9.308 -17.870 1.00 37.72 111 ASN A O 1
ATOM 844 N N . ASN A 1 112 ? -9.130 8.753 -19.131 1.00 34.31 112 ASN A N 1
ATOM 845 C CA . ASN A 1 112 ? -9.904 8.238 -20.270 1.00 34.31 112 ASN A CA 1
ATOM 846 C C . ASN A 1 112 ? -9.570 6.765 -20.548 1.00 34.31 112 ASN A C 1
ATOM 848 O O . ASN A 1 112 ? -9.181 6.416 -21.660 1.00 34.31 112 ASN A O 1
ATOM 852 N N . VAL A 1 113 ? -9.654 5.913 -19.528 1.00 42.19 113 VAL A N 1
ATOM 853 C CA . VAL A 1 113 ? -9.634 4.461 -19.739 1.00 42.19 113 VAL A CA 1
ATOM 854 C C . VAL A 1 113 ? -11.084 3.995 -19.718 1.00 42.19 113 VAL A C 1
ATOM 856 O O . VAL A 1 113 ? -11.757 4.159 -18.702 1.00 42.19 113 VAL A O 1
ATOM 859 N N . GLU A 1 114 ? -11.574 3.479 -20.845 1.00 35.28 114 GLU A N 1
ATOM 860 C CA . GLU A 1 114 ? -12.858 2.775 -20.903 1.00 35.28 114 GLU A CA 1
ATOM 861 C C . GLU A 1 114 ? -12.790 1.580 -19.942 1.00 35.28 114 GLU A C 1
ATOM 863 O O . GLU A 1 114 ? -11.881 0.752 -20.029 1.00 35.28 114 GLU A O 1
ATOM 868 N N . GLN A 1 115 ? -13.693 1.546 -18.960 1.00 37.72 115 GLN A N 1
ATOM 869 C CA . GLN A 1 115 ? -13.736 0.484 -17.959 1.00 37.72 115 GLN A CA 1
ATOM 870 C C . GLN A 1 115 ? -14.467 -0.721 -18.544 1.00 37.72 115 GLN A C 1
ATOM 872 O O . GLN A 1 115 ? -15.609 -0.611 -18.984 1.00 37.72 115 GLN A O 1
ATOM 877 N N . ILE A 1 116 ? -13.790 -1.865 -18.550 1.00 36.41 116 ILE A N 1
ATOM 878 C CA . ILE A 1 116 ? -14.355 -3.154 -18.946 1.00 36.41 116 ILE A CA 1
ATOM 879 C C . ILE A 1 116 ? -14.802 -3.858 -17.654 1.00 36.41 116 ILE A C 1
ATOM 881 O O . ILE A 1 116 ? -14.026 -3.845 -16.692 1.00 36.41 116 ILE A O 1
ATOM 885 N N . PRO A 1 117 ? -16.006 -4.461 -17.603 1.00 30.66 117 PRO A N 1
ATOM 886 C CA . PRO A 1 117 ? -16.470 -5.196 -16.431 1.00 30.66 117 PRO A CA 1
ATOM 887 C C . PRO A 1 117 ? -15.456 -6.263 -16.016 1.00 30.66 117 PRO A C 1
ATOM 889 O O . PRO A 1 117 ? -14.927 -6.992 -16.862 1.00 30.66 117 PRO A O 1
ATOM 892 N N . ILE A 1 118 ? -15.213 -6.390 -14.712 1.00 39.44 118 ILE A N 1
ATOM 893 C CA . ILE A 1 118 ? -14.549 -7.574 -14.165 1.00 39.44 118 ILE A CA 1
ATOM 894 C C . ILE A 1 118 ? -15.566 -8.714 -14.291 1.00 39.44 118 ILE A C 1
ATOM 896 O O . ILE A 1 118 ? -16.444 -8.861 -13.451 1.00 39.44 118 ILE A O 1
ATOM 900 N N . LEU A 1 119 ? -15.496 -9.461 -15.398 1.00 41.38 119 LEU A N 1
ATOM 901 C CA . LEU A 1 119 ? -16.430 -10.553 -15.705 1.00 41.38 119 LEU A CA 1
ATOM 902 C C . LEU A 1 119 ? -16.346 -11.700 -14.691 1.00 41.38 119 LEU A C 1
ATOM 904 O O . LEU A 1 119 ? -17.327 -12.405 -14.503 1.00 41.38 119 LEU A O 1
ATOM 908 N N . GLU A 1 120 ? -15.215 -11.839 -14.004 1.00 36.31 120 GLU A N 1
ATOM 909 C CA . GLU A 1 120 ? -15.037 -12.762 -12.890 1.00 36.31 120 GLU A CA 1
ATOM 910 C C . GLU A 1 120 ? -14.045 -12.142 -11.907 1.00 36.31 120 GLU A C 1
ATOM 912 O O . GLU A 1 120 ? -12.835 -12.083 -12.156 1.00 36.31 120 GLU A O 1
ATOM 917 N N . GLU A 1 121 ? -14.548 -11.660 -10.773 1.00 37.66 121 GLU A N 1
ATOM 918 C CA . GLU A 1 121 ? -13.704 -11.567 -9.593 1.00 37.66 121 GLU A CA 1
ATOM 919 C C . GLU A 1 121 ? -13.509 -13.019 -9.160 1.00 37.66 121 GLU A C 1
ATOM 921 O O . GLU A 1 121 ? -14.434 -13.665 -8.673 1.00 37.66 121 GLU A O 1
ATOM 926 N N . ILE A 1 122 ? -12.334 -13.586 -9.440 1.00 38.56 122 ILE A N 1
ATOM 927 C CA . ILE A 1 122 ? -11.971 -14.864 -8.836 1.00 38.56 122 ILE A CA 1
ATOM 928 C C . ILE A 1 122 ? -11.911 -14.562 -7.339 1.00 38.56 122 ILE A C 1
ATOM 930 O O . ILE A 1 122 ? -10.900 -14.041 -6.862 1.00 38.56 122 ILE A O 1
ATOM 934 N N . GLU A 1 123 ? -13.001 -14.822 -6.616 1.00 35.50 123 GLU A N 1
ATOM 935 C CA . GLU A 1 123 ? -13.015 -14.857 -5.162 1.00 35.50 123 GLU A CA 1
ATOM 936 C C . GLU A 1 123 ? -12.002 -15.919 -4.753 1.00 35.50 123 GLU A C 1
ATOM 938 O O . GLU A 1 123 ? -12.256 -17.124 -4.776 1.00 35.50 123 GLU A O 1
ATOM 943 N N . ARG A 1 124 ? -10.783 -15.462 -4.480 1.00 41.66 124 ARG A N 1
ATOM 944 C CA . ARG A 1 124 ? -9.708 -16.333 -4.044 1.00 41.66 124 ARG A CA 1
ATOM 945 C C . ARG A 1 124 ? -9.774 -16.407 -2.529 1.00 41.66 124 ARG A C 1
ATOM 947 O O . ARG A 1 124 ? -9.599 -15.371 -1.881 1.00 41.66 124 ARG A O 1
ATOM 954 N N . PRO A 1 125 ? -10.038 -17.589 -1.952 1.00 42.97 125 PRO A N 1
ATOM 955 C CA . PRO A 1 125 ? -10.048 -17.748 -0.508 1.00 42.97 125 PRO A CA 1
ATOM 956 C C . PRO A 1 125 ? -8.704 -17.288 0.073 1.00 42.97 125 PRO A C 1
ATOM 958 O O . PRO A 1 125 ? -7.650 -17.441 -0.547 1.00 42.97 125 PRO A O 1
ATOM 961 N N . ASP A 1 126 ? -8.718 -16.731 1.286 1.00 45.12 126 ASP A N 1
ATOM 962 C CA . ASP A 1 126 ? -7.530 -16.133 1.919 1.00 45.12 126 ASP A CA 1
ATOM 963 C C . ASP A 1 126 ? -6.324 -17.084 2.064 1.00 45.12 126 ASP A C 1
ATOM 965 O O . ASP A 1 126 ? -5.188 -16.627 2.224 1.00 45.12 126 ASP A O 1
ATOM 969 N N . ASN A 1 127 ? -6.556 -18.389 1.903 1.00 45.19 127 ASN A N 1
ATOM 970 C CA . ASN A 1 127 ? -5.560 -19.459 1.874 1.00 45.19 127 ASN A CA 1
ATOM 971 C C . ASN A 1 127 ? -4.630 -19.446 0.634 1.00 45.19 127 ASN A C 1
ATOM 973 O O . ASN A 1 127 ? -3.624 -20.152 0.623 1.00 45.19 127 ASN A O 1
ATOM 977 N N . ASP A 1 128 ? -4.890 -18.626 -0.389 1.00 50.41 128 ASP A N 1
ATOM 978 C CA . ASP A 1 128 ? -4.168 -18.654 -1.678 1.00 50.41 128 ASP A CA 1
ATOM 979 C C . ASP A 1 128 ? -2.749 -18.046 -1.684 1.00 50.41 128 ASP A C 1
ATOM 981 O O . ASP A 1 128 ? -2.077 -18.052 -2.718 1.00 50.41 128 ASP A O 1
ATOM 985 N N . ILE A 1 129 ? -2.237 -17.543 -0.553 1.00 53.50 129 ILE A N 1
ATOM 986 C CA . ILE A 1 129 ? -0.798 -17.219 -0.446 1.00 53.50 129 ILE A CA 1
ATOM 987 C C . ILE A 1 129 ? 0.049 -18.511 -0.449 1.00 53.50 129 ILE A C 1
ATOM 989 O O . ILE A 1 129 ? 1.241 -18.473 -0.765 1.00 53.50 129 ILE A O 1
ATOM 993 N N . ASP A 1 130 ? -0.549 -19.660 -0.129 1.00 47.31 130 ASP A N 1
ATOM 994 C CA . ASP A 1 130 ? 0.183 -20.903 0.112 1.00 47.31 130 ASP A CA 1
ATOM 995 C C . ASP A 1 130 ? 0.497 -21.687 -1.165 1.00 47.31 130 ASP A C 1
ATOM 997 O O . ASP A 1 130 ? 1.443 -22.474 -1.171 1.00 47.31 130 ASP A O 1
ATOM 1001 N N . CYS A 1 131 ? -0.256 -21.479 -2.247 1.00 44.84 131 CYS A N 1
ATOM 1002 C CA . CYS A 1 131 ? -0.173 -22.284 -3.468 1.00 44.84 131 CYS A CA 1
ATOM 1003 C C . CYS A 1 131 ? -0.526 -21.455 -4.714 1.00 44.84 131 CYS A C 1
ATOM 1005 O O . CYS A 1 131 ? -1.554 -21.678 -5.351 1.00 44.84 131 CYS A O 1
ATOM 1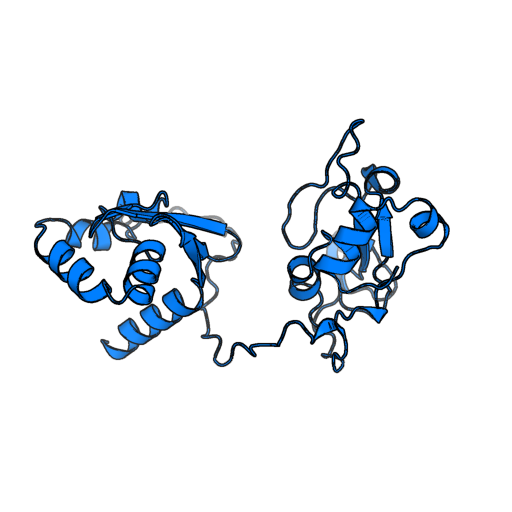007 N N . GLN A 1 132 ? 0.319 -20.498 -5.105 1.00 46.94 132 GLN A N 1
ATOM 1008 C CA . GLN A 1 132 ? 0.122 -19.811 -6.384 1.00 46.94 132 GLN A CA 1
ATOM 1009 C C . GLN A 1 132 ? 0.758 -20.589 -7.540 1.00 46.94 132 GLN A C 1
ATOM 1011 O O . GLN A 1 132 ? 1.957 -20.867 -7.542 1.00 46.94 132 GLN A O 1
ATOM 1016 N N . LYS A 1 133 ? -0.039 -20.894 -8.573 1.00 42.19 133 LYS A N 1
ATOM 1017 C CA . LYS A 1 133 ? 0.502 -21.239 -9.896 1.00 42.19 133 LYS A CA 1
ATOM 1018 C C . LYS A 1 133 ? 1.214 -19.997 -10.456 1.00 42.19 133 LYS A C 1
ATOM 1020 O O . LYS A 1 133 ? 0.628 -18.915 -10.374 1.00 42.19 133 LYS A O 1
ATOM 1025 N N . PRO A 1 134 ? 2.429 -20.113 -11.025 1.00 42.12 134 PRO A N 1
ATOM 1026 C CA . PRO A 1 134 ? 3.139 -18.970 -11.589 1.00 42.12 134 PRO A CA 1
ATOM 1027 C C . PRO A 1 134 ? 2.276 -18.281 -12.649 1.00 42.12 134 PRO A C 1
ATOM 1029 O O . PRO A 1 134 ? 2.035 -18.833 -13.722 1.00 42.12 134 PRO A O 1
ATOM 1032 N N . LEU A 1 135 ? 1.787 -17.080 -12.345 1.00 49.88 135 LEU A N 1
ATOM 1033 C CA . LEU A 1 135 ? 1.240 -16.195 -13.366 1.00 49.88 135 LEU A CA 1
ATOM 1034 C C . LEU A 1 135 ? 2.414 -15.684 -14.205 1.00 49.88 135 LEU A C 1
ATOM 1036 O O . LEU A 1 135 ? 3.472 -15.355 -13.664 1.00 49.88 135 LEU A O 1
ATOM 1040 N N . ALA A 1 136 ? 2.242 -15.638 -15.527 1.00 47.59 136 ALA A N 1
ATOM 1041 C CA . ALA A 1 136 ? 3.274 -15.130 -16.422 1.00 47.59 136 ALA A CA 1
ATOM 1042 C C . ALA A 1 136 ? 3.654 -13.689 -16.036 1.00 47.59 136 ALA A C 1
ATOM 1044 O O . ALA A 1 136 ? 2.795 -12.866 -15.715 1.00 47.59 136 ALA A O 1
ATOM 1045 N N . PHE A 1 137 ? 4.949 -13.370 -16.065 1.00 62.31 137 PHE A N 1
ATOM 1046 C CA . PHE A 1 137 ? 5.430 -12.017 -15.803 1.00 62.31 137 PHE A CA 1
ATOM 1047 C C . PHE A 1 137 ? 4.964 -11.065 -16.911 1.00 62.31 137 PHE A C 1
ATOM 1049 O O . PHE A 1 137 ? 5.487 -11.093 -18.020 1.00 62.31 137 PHE A O 1
ATOM 1056 N N . THR A 1 138 ? 3.972 -10.226 -16.607 1.00 62.69 138 THR A N 1
ATOM 1057 C CA . THR A 1 138 ? 3.408 -9.255 -17.560 1.00 62.69 138 THR A CA 1
ATOM 1058 C C . THR A 1 138 ? 4.147 -7.919 -17.617 1.00 62.69 138 THR A C 1
ATOM 1060 O O . THR A 1 138 ? 4.042 -7.213 -18.613 1.00 62.69 138 THR A O 1
ATOM 1063 N N . GLU A 1 139 ? 4.892 -7.561 -16.570 1.00 75.19 139 GLU A N 1
ATOM 1064 C CA . GLU A 1 139 ? 5.504 -6.241 -16.420 1.00 75.19 139 GLU A CA 1
ATOM 1065 C C . GLU A 1 139 ? 7.018 -6.334 -16.264 1.00 75.19 139 GLU A C 1
ATOM 1067 O O . GLU A 1 139 ? 7.545 -7.322 -15.752 1.00 75.19 139 GLU A O 1
ATOM 1072 N N . ILE A 1 140 ? 7.735 -5.271 -16.642 1.00 72.62 140 ILE A N 1
ATOM 1073 C CA . ILE A 1 140 ? 9.204 -5.249 -16.554 1.00 72.62 140 ILE A CA 1
ATOM 1074 C C . ILE A 1 140 ? 9.698 -5.465 -15.120 1.00 72.62 140 ILE A C 1
ATOM 1076 O O . ILE A 1 140 ? 10.711 -6.126 -14.922 1.00 72.62 140 ILE A O 1
ATOM 1080 N N . TRP A 1 141 ? 8.984 -4.930 -14.128 1.00 78.69 141 TRP A N 1
ATOM 1081 C CA . TRP A 1 141 ? 9.355 -5.026 -12.718 1.00 78.69 141 TRP A CA 1
ATOM 1082 C C . TRP A 1 141 ? 9.034 -6.390 -12.098 1.00 78.69 141 TRP A C 1
ATOM 1084 O O . TRP A 1 141 ? 9.443 -6.637 -10.967 1.00 78.69 141 TRP A O 1
ATOM 1094 N N . HIS A 1 142 ? 8.337 -7.276 -12.814 1.00 78.88 142 HIS A N 1
ATOM 1095 C CA . HIS A 1 142 ? 8.102 -8.640 -12.362 1.00 78.88 142 HIS A CA 1
ATOM 1096 C C . HIS A 1 142 ? 9.373 -9.485 -12.518 1.00 78.88 142 HIS A C 1
ATOM 1098 O O . HIS A 1 142 ? 10.008 -9.508 -13.575 1.00 78.88 142 HIS A O 1
ATOM 1104 N N . ASN A 1 143 ? 9.748 -10.192 -11.457 1.00 78.38 143 ASN A N 1
ATOM 1105 C CA . ASN A 1 143 ? 10.872 -11.122 -11.440 1.00 78.38 143 ASN A CA 1
ATOM 1106 C C . ASN A 1 143 ? 10.747 -12.120 -10.271 1.00 78.38 143 ASN A C 1
ATOM 1108 O O . ASN A 1 143 ? 9.803 -12.079 -9.480 1.00 78.38 143 ASN A O 1
ATOM 1112 N N . THR A 1 144 ? 11.720 -13.025 -10.173 1.00 79.44 144 THR A N 1
ATOM 1113 C CA . THR A 1 144 ? 11.804 -14.070 -9.143 1.00 79.44 144 THR A CA 1
ATOM 1114 C C . THR A 1 144 ? 12.575 -13.648 -7.891 1.00 79.44 144 THR A C 1
ATOM 1116 O O . THR A 1 144 ? 12.830 -14.497 -7.035 1.00 79.44 144 THR A O 1
ATOM 1119 N N . ASN A 1 145 ? 12.989 -12.382 -7.778 1.00 85.44 145 ASN A N 1
ATOM 1120 C CA . ASN A 1 145 ? 13.748 -11.915 -6.622 1.00 85.44 145 ASN A CA 1
ATOM 1121 C C . ASN A 1 145 ? 12.907 -12.059 -5.352 1.00 85.44 145 ASN A C 1
ATOM 1123 O O . ASN A 1 145 ? 11.677 -11.957 -5.370 1.00 85.44 145 ASN A O 1
ATOM 1127 N N . LYS A 1 146 ? 13.584 -12.300 -4.232 1.00 87.94 146 LYS A N 1
ATOM 1128 C CA . LYS A 1 146 ? 12.917 -12.422 -2.940 1.00 87.94 146 LYS A CA 1
ATOM 1129 C C . LYS A 1 146 ? 12.353 -11.075 -2.479 1.00 87.94 146 LYS A C 1
ATOM 1131 O O . LYS A 1 146 ? 12.787 -10.002 -2.902 1.00 87.94 146 LYS A O 1
ATOM 1136 N N . PHE A 1 147 ? 11.343 -11.163 -1.626 1.00 91.38 147 PHE A N 1
ATOM 1137 C CA . PHE A 1 147 ? 10.720 -10.053 -0.922 1.00 91.38 147 PHE A CA 1
ATOM 1138 C C . PHE A 1 147 ? 11.317 -10.018 0.480 1.00 91.38 147 PHE A C 1
ATOM 1140 O O . PHE A 1 147 ? 11.005 -10.861 1.312 1.00 91.38 147 PHE A O 1
ATOM 1147 N N . GLN A 1 148 ? 12.211 -9.076 0.734 1.00 93.50 148 GLN A N 1
ATOM 1148 C CA . GLN A 1 148 ? 12.973 -9.015 1.975 1.00 93.50 148 GLN A CA 1
ATOM 1149 C C . GLN A 1 148 ? 12.249 -8.167 3.015 1.00 93.50 148 GLN A C 1
ATOM 1151 O O . GLN A 1 148 ? 11.852 -7.038 2.727 1.00 93.50 148 GLN A O 1
ATOM 1156 N N . VAL A 1 149 ? 12.084 -8.684 4.230 1.00 92.31 149 VAL A N 1
ATOM 1157 C CA . VAL A 1 149 ? 11.616 -7.870 5.362 1.00 92.31 149 VAL A CA 1
ATOM 1158 C C . VAL A 1 149 ? 12.766 -6.980 5.824 1.00 92.31 149 VAL A C 1
ATOM 1160 O O . VAL A 1 149 ? 13.844 -7.482 6.121 1.00 92.31 149 VAL A O 1
ATOM 1163 N N . VAL A 1 150 ? 12.540 -5.668 5.884 1.00 92.50 150 VAL A N 1
ATOM 1164 C CA . VAL A 1 150 ? 13.560 -4.680 6.266 1.00 92.50 150 VAL A CA 1
ATOM 1165 C C . VAL A 1 150 ? 13.004 -3.664 7.255 1.00 92.50 150 VAL A C 1
ATOM 1167 O O . VAL A 1 150 ? 11.822 -3.313 7.194 1.00 92.50 150 VAL A O 1
ATOM 1170 N N . PHE A 1 151 ? 13.860 -3.126 8.124 1.00 90.56 151 PHE A N 1
ATOM 1171 C CA . PHE A 1 151 ? 13.504 -1.973 8.946 1.00 90.56 151 PHE A CA 1
ATOM 1172 C C . PHE A 1 151 ? 13.550 -0.691 8.111 1.00 90.56 151 PHE A C 1
ATOM 1174 O O . PHE A 1 151 ? 14.531 -0.385 7.426 1.00 90.56 151 PHE A O 1
ATOM 1181 N N . THR A 1 152 ? 12.490 0.112 8.182 1.00 86.81 152 THR A N 1
ATOM 1182 C CA . THR A 1 152 ? 12.387 1.366 7.418 1.00 86.81 152 THR A CA 1
ATOM 1183 C C . THR A 1 152 ? 13.476 2.362 7.815 1.00 86.81 152 THR A C 1
ATOM 1185 O O . THR A 1 152 ? 13.949 3.120 6.968 1.00 86.81 152 THR A O 1
ATOM 1188 N N . LYS A 1 153 ? 13.934 2.307 9.073 1.00 82.00 153 LYS A N 1
ATOM 1189 C CA . LYS A 1 153 ? 15.026 3.130 9.611 1.00 82.00 153 LYS A CA 1
ATOM 1190 C C . LYS A 1 153 ? 16.374 2.860 8.942 1.00 82.00 153 LYS A C 1
ATOM 1192 O O . LYS A 1 153 ? 17.101 3.800 8.622 1.00 82.00 153 LYS A O 1
ATOM 1197 N N . GLU A 1 154 ? 16.699 1.606 8.668 1.00 80.00 154 GLU A N 1
ATOM 1198 C CA . GLU A 1 154 ? 17.954 1.234 7.998 1.00 80.00 154 GLU A CA 1
ATOM 1199 C C . GLU A 1 154 ? 17.937 1.646 6.521 1.00 80.00 154 GLU A C 1
ATOM 1201 O O . GLU A 1 154 ? 18.960 1.987 5.932 1.00 80.00 154 GLU A O 1
ATOM 1206 N N . CYS A 1 155 ? 16.740 1.711 5.935 1.00 74.81 155 CYS A N 1
ATOM 1207 C CA . CYS A 1 155 ? 16.532 2.069 4.541 1.00 74.81 155 CYS A CA 1
ATOM 1208 C C . CYS A 1 155 ? 16.088 3.528 4.332 1.00 74.81 155 CYS A C 1
ATOM 1210 O O . CYS A 1 155 ? 15.630 3.844 3.237 1.00 74.81 155 CYS A O 1
ATOM 1212 N N . THR A 1 156 ? 16.214 4.426 5.320 1.00 63.03 156 THR A N 1
ATOM 1213 C CA . THR A 1 156 ? 15.537 5.749 5.345 1.00 63.03 156 THR A CA 1
ATOM 1214 C C . THR A 1 156 ? 15.716 6.597 4.070 1.00 63.03 156 THR A C 1
ATOM 1216 O O . THR A 1 156 ? 14.800 7.314 3.667 1.00 63.03 156 THR A O 1
ATOM 1219 N N . SER A 1 157 ? 16.863 6.509 3.383 1.00 68.19 157 SER A N 1
ATOM 1220 C CA . SER A 1 157 ? 17.108 7.245 2.129 1.00 68.19 157 SER A CA 1
ATOM 1221 C C . SER A 1 157 ? 16.378 6.668 0.907 1.00 68.19 157 SER A C 1
ATOM 1223 O O . SER A 1 157 ? 16.119 7.395 -0.051 1.00 68.19 157 SER A O 1
ATOM 1225 N N . LYS A 1 158 ? 16.021 5.379 0.933 1.00 75.25 158 LYS A N 1
ATOM 1226 C CA . LYS A 1 158 ? 15.394 4.637 -0.174 1.00 75.25 158 LYS A CA 1
ATOM 1227 C C . LYS A 1 158 ? 13.924 4.288 0.111 1.00 75.25 158 LYS A C 1
ATOM 1229 O O . LYS A 1 158 ? 13.084 4.386 -0.782 1.00 75.25 158 LYS A O 1
ATOM 1234 N N . ALA A 1 159 ? 13.593 3.939 1.353 1.00 79.50 159 ALA A N 1
ATOM 1235 C CA . ALA A 1 159 ? 12.264 3.551 1.821 1.00 79.50 159 ALA A CA 1
ATO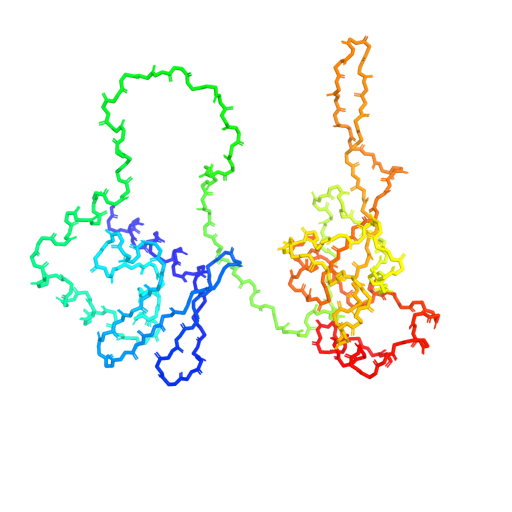M 1236 C C . ALA A 1 159 ? 11.424 4.775 2.212 1.00 79.50 159 ALA A C 1
ATOM 1238 O O . ALA A 1 159 ? 11.118 5.012 3.378 1.00 79.50 159 ALA A O 1
ATOM 1239 N N . GLN A 1 160 ? 11.044 5.583 1.224 1.00 84.38 160 GLN A N 1
ATOM 1240 C CA . GLN A 1 160 ? 10.268 6.801 1.476 1.00 84.38 160 GLN A CA 1
ATOM 1241 C C . GLN A 1 160 ? 8.765 6.542 1.620 1.00 84.38 160 GLN A C 1
ATOM 1243 O O . GLN A 1 160 ? 8.112 7.127 2.486 1.00 84.38 160 GLN A O 1
ATOM 1248 N N . LYS A 1 161 ? 8.214 5.694 0.752 1.00 90.00 161 LYS A N 1
ATOM 1249 C CA . LYS A 1 161 ? 6.782 5.400 0.659 1.00 90.00 161 LYS A CA 1
ATOM 1250 C C . LYS A 1 161 ? 6.554 4.051 -0.003 1.00 90.00 161 LYS A C 1
ATOM 1252 O O . LYS A 1 161 ? 7.418 3.572 -0.735 1.00 90.00 161 LYS A O 1
ATOM 1257 N N . CYS A 1 162 ? 5.378 3.478 0.214 1.00 90.94 162 CYS A N 1
ATOM 1258 C CA . CYS A 1 162 ? 4.985 2.246 -0.451 1.00 90.94 162 CYS A CA 1
ATOM 1259 C C . CYS A 1 162 ? 4.732 2.477 -1.947 1.00 90.94 162 CYS A C 1
ATOM 1261 O O . CYS A 1 162 ? 4.015 3.403 -2.329 1.00 90.94 162 CYS A O 1
ATOM 1263 N N . GLU A 1 163 ? 5.253 1.598 -2.803 1.00 90.81 163 GLU A N 1
ATOM 1264 C CA . GLU A 1 163 ? 5.074 1.715 -4.252 1.00 90.81 163 GLU A CA 1
ATOM 1265 C C . GLU A 1 163 ? 3.616 1.464 -4.689 1.00 90.81 163 GLU A C 1
ATOM 1267 O O . GLU A 1 163 ? 3.181 2.012 -5.699 1.00 90.81 163 GLU A O 1
ATOM 1272 N N . SER A 1 164 ? 2.816 0.738 -3.904 1.00 87.69 164 SER A N 1
ATOM 1273 C CA . SER A 1 164 ? 1.435 0.383 -4.270 1.00 87.69 164 SER A CA 1
ATOM 1274 C C . SER A 1 164 ? 0.364 1.317 -3.714 1.00 87.69 164 SER A C 1
ATOM 1276 O O . SER A 1 164 ? -0.540 1.711 -4.451 1.00 87.69 164 SER A O 1
ATOM 1278 N N . CYS A 1 165 ? 0.431 1.679 -2.429 1.00 87.81 165 CYS A N 1
ATOM 1279 C CA . CYS A 1 165 ? -0.553 2.576 -1.805 1.00 87.81 165 CYS A CA 1
ATOM 1280 C C . CYS A 1 165 ? -0.075 4.029 -1.695 1.00 87.81 165 CYS A C 1
ATOM 1282 O O . CYS A 1 165 ? -0.856 4.894 -1.316 1.00 87.81 165 CYS A O 1
ATOM 1284 N N . LYS A 1 166 ? 1.196 4.307 -2.017 1.00 89.88 166 LYS A N 1
ATOM 1285 C CA . LYS A 1 166 ? 1.830 5.636 -1.957 1.00 89.88 166 LYS A CA 1
ATOM 1286 C C . LYS A 1 166 ? 1.854 6.293 -0.568 1.00 89.88 166 LYS A C 1
ATOM 1288 O O . LYS A 1 166 ? 2.315 7.427 -0.465 1.00 89.88 166 LYS A O 1
ATOM 1293 N N . VAL A 1 167 ? 1.440 5.579 0.483 1.00 87.19 167 VAL A N 1
ATOM 1294 C CA . VAL A 1 167 ? 1.548 6.010 1.884 1.00 87.19 167 VAL A CA 1
ATOM 1295 C C . VAL A 1 167 ? 3.017 6.069 2.289 1.00 87.19 167 VAL A C 1
ATOM 1297 O O . VAL A 1 167 ? 3.794 5.166 1.963 1.00 87.19 167 VAL A O 1
ATOM 1300 N N . GLU A 1 168 ? 3.398 7.140 2.980 1.00 87.62 168 GLU A N 1
ATOM 1301 C CA . GLU A 1 168 ? 4.751 7.309 3.503 1.00 87.62 168 GLU A CA 1
ATOM 1302 C C . GLU A 1 168 ? 5.003 6.372 4.684 1.00 87.62 168 GLU A C 1
ATOM 1304 O O . GLU A 1 168 ? 4.135 6.171 5.534 1.00 87.62 168 GLU A O 1
ATOM 1309 N N . PHE A 1 169 ? 6.202 5.794 4.739 1.00 85.56 169 PHE A N 1
ATOM 1310 C CA . PHE A 1 169 ? 6.612 5.031 5.914 1.00 85.56 169 PHE A CA 1
ATOM 1311 C C . PHE A 1 169 ? 6.864 5.976 7.087 1.00 85.56 169 PHE A C 1
ATOM 1313 O O . PHE A 1 169 ? 7.208 7.141 6.881 1.00 85.56 169 PHE A O 1
ATOM 1320 N N . ALA A 1 170 ? 6.709 5.480 8.316 1.00 76.44 170 ALA A N 1
ATOM 1321 C CA . ALA A 1 170 ? 7.003 6.266 9.506 1.00 76.44 170 ALA A CA 1
ATOM 1322 C C . ALA A 1 170 ? 8.462 6.757 9.461 1.00 76.44 170 ALA A C 1
ATOM 1324 O O . ALA A 1 170 ? 9.393 5.956 9.354 1.00 76.44 170 ALA A O 1
ATOM 1325 N N . ARG A 1 171 ? 8.655 8.080 9.515 1.00 70.31 171 ARG A N 1
ATOM 1326 C CA . ARG A 1 171 ? 9.971 8.733 9.533 1.00 70.31 171 ARG A CA 1
ATOM 1327 C C . ARG A 1 171 ? 10.172 9.436 10.869 1.00 70.31 171 ARG A C 1
ATOM 1329 O O . ARG A 1 171 ? 9.265 10.105 11.355 1.00 70.31 171 ARG A O 1
ATOM 1336 N N . GLY A 1 172 ? 11.375 9.329 11.427 1.00 62.81 172 GLY A N 1
ATOM 1337 C CA . GLY A 1 172 ? 11.779 10.055 12.632 1.00 62.81 172 GLY A CA 1
ATOM 1338 C C . GLY A 1 172 ? 12.351 9.169 13.739 1.00 62.81 172 GLY A C 1
ATOM 1339 O O . GLY A 1 172 ? 12.496 7.953 13.596 1.00 62.81 172 GLY A O 1
ATOM 1340 N N . GLY A 1 173 ? 12.711 9.805 14.858 1.00 59.34 173 GLY A N 1
ATOM 1341 C CA . GLY A 1 173 ? 13.321 9.131 16.009 1.00 59.34 173 GLY A CA 1
ATOM 1342 C C . GLY A 1 173 ? 12.385 8.132 16.694 1.00 59.34 173 GLY A C 1
ATOM 1343 O O . GLY A 1 173 ? 12.834 7.075 17.140 1.00 59.34 173 GLY A O 1
ATOM 1344 N N . VAL A 1 174 ? 11.079 8.408 16.702 1.00 61.81 174 VAL A N 1
ATOM 1345 C CA . VAL A 1 174 ? 10.077 7.552 17.346 1.00 61.81 174 VAL A CA 1
ATOM 1346 C C . VAL A 1 174 ? 9.829 6.309 16.489 1.00 61.81 174 VAL A C 1
ATOM 1348 O O . VAL A 1 174 ? 9.342 6.399 15.366 1.00 61.81 174 VAL A O 1
ATOM 1351 N N . VAL A 1 175 ? 10.214 5.143 17.014 1.00 64.81 175 VAL A N 1
ATOM 1352 C CA . VAL A 1 175 ? 9.886 3.840 16.420 1.00 64.81 175 VAL A CA 1
ATOM 1353 C C . VAL A 1 175 ? 8.405 3.562 16.693 1.00 64.81 175 VAL A C 1
ATOM 1355 O O . VAL A 1 175 ? 8.033 3.333 17.843 1.00 64.81 175 VAL A O 1
ATOM 1358 N N . CYS A 1 176 ? 7.563 3.565 15.663 1.00 72.00 176 CYS A N 1
ATOM 1359 C CA . CYS A 1 176 ? 6.181 3.103 15.789 1.00 72.00 176 CYS A CA 1
ATOM 1360 C C . CYS A 1 176 ? 6.141 1.617 15.449 1.00 72.00 176 CYS A C 1
ATOM 1362 O O . CYS A 1 176 ? 6.055 1.275 14.278 1.00 72.00 176 CYS A O 1
ATOM 1364 N N . ILE A 1 177 ? 6.243 0.750 16.454 1.00 79.94 177 ILE A N 1
ATOM 1365 C CA . ILE A 1 177 ? 6.121 -0.703 16.281 1.00 79.94 177 ILE A CA 1
ATOM 1366 C C . ILE A 1 177 ? 4.632 -1.047 16.149 1.00 79.94 177 ILE A C 1
ATOM 1368 O O . ILE A 1 177 ? 3.863 -0.635 17.020 1.00 79.94 177 ILE A O 1
ATOM 1372 N N . PRO A 1 178 ? 4.195 -1.833 15.145 1.00 83.69 178 PRO A N 1
ATOM 1373 C CA . PRO A 1 178 ? 4.996 -2.566 14.156 1.00 83.69 178 PRO A CA 1
ATOM 1374 C C . PRO A 1 178 ? 5.161 -1.892 12.778 1.00 83.69 178 PRO A C 1
ATOM 1376 O O . PRO A 1 178 ? 5.427 -2.564 11.787 1.00 83.69 178 PRO A O 1
ATOM 1379 N N . GLN A 1 179 ? 4.925 -0.587 12.662 1.00 83.69 179 GLN A N 1
ATOM 1380 C CA . GLN A 1 179 ? 4.958 0.166 11.400 1.00 83.69 179 GLN A CA 1
ATOM 1381 C C . GLN A 1 179 ? 6.367 0.598 10.943 1.00 83.69 179 GLN A C 1
ATOM 1383 O O . GLN A 1 179 ? 6.502 1.283 9.927 1.00 83.69 179 GLN A O 1
ATOM 1388 N N . ASP A 1 180 ? 7.416 0.213 11.664 1.00 87.69 180 ASP A N 1
ATOM 1389 C CA . ASP A 1 180 ? 8.827 0.456 11.352 1.00 87.69 180 ASP A CA 1
ATOM 1390 C C . ASP A 1 180 ? 9.469 -0.641 10.483 1.00 87.69 180 ASP A C 1
ATOM 1392 O O . ASP A 1 180 ? 10.679 -0.615 10.255 1.00 87.69 180 ASP A O 1
ATOM 1396 N N . ILE A 1 181 ? 8.670 -1.565 9.940 1.00 90.88 181 ILE A N 1
ATOM 1397 C CA . ILE A 1 181 ? 9.100 -2.558 8.948 1.00 90.88 181 ILE A CA 1
ATOM 1398 C C . ILE A 1 181 ? 8.406 -2.364 7.594 1.00 90.88 181 ILE A C 1
ATOM 1400 O O . ILE A 1 181 ? 7.273 -1.885 7.498 1.00 90.88 181 ILE A O 1
ATOM 1404 N N . ALA A 1 182 ? 9.092 -2.758 6.526 1.00 93.06 182 ALA A N 1
ATOM 1405 C CA . ALA A 1 182 ? 8.589 -2.763 5.158 1.00 93.06 182 ALA A CA 1
ATOM 1406 C C . ALA A 1 182 ? 9.064 -4.016 4.413 1.00 93.06 182 ALA A C 1
ATOM 1408 O O . ALA A 1 182 ? 9.986 -4.704 4.845 1.00 93.06 182 ALA A O 1
ATOM 1409 N N . ILE A 1 183 ? 8.440 -4.291 3.270 1.00 94.31 183 ILE A N 1
ATOM 1410 C CA . ILE A 1 183 ? 8.893 -5.324 2.340 1.00 94.31 183 ILE A CA 1
ATOM 1411 C C . I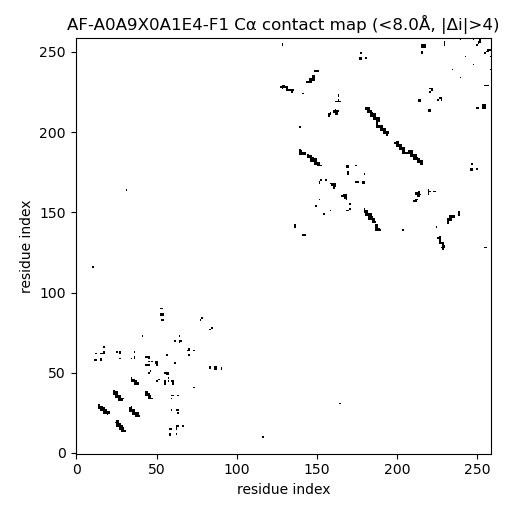LE A 1 183 ? 9.688 -4.659 1.217 1.00 94.31 183 ILE A C 1
ATOM 1413 O O . ILE A 1 183 ? 9.152 -3.822 0.494 1.00 94.31 183 ILE A O 1
ATOM 1417 N N . CYS A 1 184 ? 10.955 -5.022 1.070 1.00 94.44 184 CYS A N 1
ATOM 1418 C CA . CYS A 1 184 ? 11.834 -4.604 -0.012 1.00 94.44 184 CYS A CA 1
ATOM 1419 C C . CYS A 1 184 ? 11.822 -5.647 -1.134 1.00 94.44 184 CYS A C 1
ATOM 1421 O O . CYS A 1 184 ? 11.959 -6.841 -0.882 1.00 94.44 184 CYS A O 1
ATOM 1423 N N . HIS A 1 185 ? 11.691 -5.207 -2.378 1.00 93.62 185 HIS A N 1
ATOM 1424 C CA . HIS A 1 185 ? 11.823 -6.061 -3.550 1.00 93.62 185 HIS A CA 1
ATOM 1425 C C . HIS A 1 185 ? 12.667 -5.353 -4.608 1.00 93.62 185 HIS A C 1
ATOM 1427 O O . HIS A 1 185 ? 12.457 -4.174 -4.908 1.00 93.62 185 HIS A O 1
ATOM 1433 N N . MET A 1 186 ? 13.647 -6.069 -5.155 1.00 90.06 186 MET A N 1
ATOM 1434 C CA . MET A 1 186 ? 14.509 -5.558 -6.215 1.00 90.06 186 MET A CA 1
ATOM 1435 C C . MET A 1 186 ? 13.787 -5.692 -7.551 1.00 90.06 186 MET A C 1
ATOM 1437 O O . MET A 1 186 ? 13.638 -6.792 -8.073 1.00 90.06 186 MET A O 1
ATOM 1441 N N . GLU A 1 187 ? 13.333 -4.569 -8.101 1.00 88.88 187 GLU A N 1
ATOM 1442 C CA . GLU A 1 187 ? 12.600 -4.511 -9.364 1.00 88.88 187 GLU A CA 1
ATOM 1443 C C . GLU A 1 187 ? 13.496 -4.101 -10.523 1.00 88.88 187 GLU A C 1
ATOM 1445 O O . GLU A 1 187 ? 14.314 -3.190 -10.399 1.00 88.88 187 GLU A O 1
ATOM 1450 N N . ARG A 1 188 ? 13.265 -4.668 -11.705 1.00 80.88 188 ARG A N 1
ATOM 1451 C CA . ARG A 1 188 ? 13.833 -4.114 -12.940 1.00 80.88 188 ARG A CA 1
ATOM 1452 C C . ARG A 1 188 ? 13.078 -2.848 -13.334 1.00 80.88 188 ARG A C 1
ATOM 1454 O O . ARG A 1 188 ? 11.900 -2.677 -13.022 1.00 80.88 188 ARG A O 1
ATOM 1461 N N . TYR A 1 189 ? 13.752 -1.951 -14.042 1.00 76.31 189 TYR A N 1
ATOM 1462 C CA . TYR A 1 189 ? 13.177 -0.665 -14.425 1.00 76.31 189 TYR A CA 1
ATOM 1463 C C . TYR A 1 189 ? 13.663 -0.208 -15.800 1.00 76.31 189 TYR A C 1
ATOM 1465 O O . TYR A 1 189 ? 14.640 -0.720 -16.346 1.00 76.31 189 TYR A O 1
ATOM 1473 N N . PHE A 1 190 ? 12.963 0.770 -16.370 1.00 72.31 190 PHE A N 1
ATOM 1474 C CA . PHE A 1 190 ? 13.383 1.409 -17.611 1.00 72.31 190 PHE A CA 1
ATOM 1475 C C . PHE A 1 190 ? 14.553 2.360 -17.361 1.00 72.31 190 PHE A C 1
ATOM 1477 O O . PHE A 1 190 ? 14.468 3.251 -16.512 1.00 72.31 190 PHE A O 1
ATOM 1484 N N . TYR A 1 191 ? 15.627 2.211 -18.130 1.00 73.94 191 TYR A N 1
ATOM 1485 C CA . TYR A 1 191 ? 16.808 3.050 -18.007 1.00 73.94 191 TYR A CA 1
ATOM 1486 C C . TYR A 1 191 ? 16.799 4.186 -19.042 1.00 73.94 191 TYR A C 1
ATOM 1488 O O . TYR A 1 191 ? 16.594 3.913 -20.227 1.00 73.94 191 TYR A O 1
ATOM 1496 N N . PRO A 1 192 ? 17.035 5.449 -18.634 1.00 80.38 192 PRO A N 1
ATOM 1497 C CA . PRO A 1 192 ? 17.171 6.553 -19.571 1.00 80.38 192 PRO A CA 1
ATOM 1498 C C . PRO A 1 192 ? 18.496 6.438 -20.333 1.00 80.38 192 PRO A C 1
ATOM 1500 O O . PRO A 1 192 ? 19.576 6.495 -19.746 1.00 80.38 192 PRO A O 1
ATOM 1503 N N . LYS A 1 193 ? 18.416 6.323 -21.652 1.00 79.81 193 LYS A N 1
ATOM 1504 C CA . LYS A 1 193 ? 19.546 6.292 -22.576 1.00 79.81 193 LYS A CA 1
ATOM 1505 C C . LYS A 1 193 ? 19.461 7.502 -23.492 1.00 79.81 193 LYS A C 1
ATOM 1507 O O . LYS A 1 193 ? 18.381 7.868 -23.940 1.00 79.81 193 LYS A O 1
ATOM 1512 N N . LYS A 1 194 ? 20.590 8.168 -23.723 1.00 83.06 194 LYS A N 1
ATOM 1513 C CA . LYS A 1 194 ? 20.656 9.273 -24.682 1.00 83.06 194 LYS A CA 1
ATOM 1514 C C . LYS A 1 194 ? 21.036 8.711 -26.042 1.00 83.06 194 LYS A C 1
ATOM 1516 O O . LYS A 1 194 ? 22.075 8.066 -26.161 1.00 83.06 194 LYS A O 1
ATOM 1521 N N . ASP A 1 195 ? 20.207 8.973 -27.039 1.00 79.44 195 ASP A N 1
ATOM 1522 C CA . ASP A 1 195 ? 20.535 8.678 -28.430 1.00 79.44 195 ASP A CA 1
ATOM 1523 C C . ASP A 1 195 ? 21.629 9.639 -28.929 1.00 79.44 195 ASP A C 1
ATOM 1525 O O . ASP A 1 195 ? 21.881 10.683 -28.317 1.00 79.44 195 ASP A O 1
ATOM 1529 N N . ALA A 1 196 ? 22.233 9.339 -30.084 1.00 80.25 196 ALA A N 1
ATOM 1530 C CA . ALA A 1 196 ? 23.242 10.192 -30.731 1.00 80.25 196 ALA A CA 1
ATOM 1531 C C . ALA A 1 196 ? 22.765 11.644 -30.958 1.00 80.25 196 ALA A C 1
ATOM 1533 O O . ALA A 1 196 ? 23.566 12.572 -30.975 1.00 80.25 196 ALA A O 1
ATOM 1534 N N . ASN A 1 197 ? 21.446 11.849 -31.041 1.00 78.88 197 ASN A N 1
ATOM 1535 C CA . ASN A 1 197 ? 20.813 13.157 -31.222 1.00 78.88 197 ASN A CA 1
ATOM 1536 C C . ASN A 1 197 ? 20.461 13.851 -29.887 1.00 78.88 197 ASN A C 1
ATOM 1538 O O . ASN A 1 197 ? 19.685 14.804 -29.867 1.00 78.88 197 ASN A O 1
ATOM 1542 N N . GLY A 1 198 ? 20.950 13.344 -28.749 1.00 79.19 198 GLY A N 1
ATOM 1543 C CA . GLY A 1 198 ? 20.728 13.916 -27.415 1.00 79.19 198 GLY A CA 1
ATOM 1544 C C . GLY A 1 198 ? 19.333 13.683 -26.819 1.00 79.19 198 GLY A C 1
ATOM 1545 O O . GLY A 1 198 ? 19.060 14.137 -25.706 1.00 79.19 198 GLY A O 1
ATOM 1546 N N . LYS A 1 199 ? 18.446 12.965 -27.519 1.00 81.44 199 LYS A N 1
ATOM 1547 C CA . LYS A 1 199 ? 17.104 12.611 -27.038 1.00 81.44 199 LYS A CA 1
ATOM 1548 C C . LYS A 1 199 ? 17.189 11.467 -26.026 1.00 81.44 199 LYS A C 1
ATOM 1550 O O . LYS A 1 199 ? 17.815 10.450 -26.300 1.00 81.44 199 LYS A O 1
ATOM 1555 N N . THR A 1 200 ? 16.543 11.625 -24.869 1.00 81.88 200 THR A N 1
ATOM 1556 C CA . THR A 1 200 ? 16.447 10.557 -23.865 1.00 81.88 200 THR A CA 1
ATOM 1557 C C . THR A 1 200 ? 15.324 9.588 -24.228 1.00 81.88 200 THR A C 1
ATOM 1559 O O . THR A 1 200 ? 14.148 9.963 -24.222 1.00 81.88 200 THR A O 1
ATOM 1562 N N . THR A 1 201 ? 15.679 8.342 -24.510 1.00 76.69 201 THR A N 1
ATOM 1563 C CA . THR A 1 201 ? 14.778 7.196 -24.658 1.00 76.69 201 THR A CA 1
ATOM 1564 C C . THR A 1 201 ? 14.844 6.331 -23.399 1.00 76.69 201 THR A C 1
ATOM 1566 O O . THR A 1 201 ? 15.840 6.327 -22.681 1.00 76.69 201 THR A O 1
ATOM 1569 N N . TYR A 1 202 ? 13.751 5.648 -23.061 1.00 72.25 202 TYR A N 1
ATOM 1570 C CA . TYR A 1 202 ? 13.684 4.767 -21.893 1.00 72.25 202 TYR A CA 1
ATOM 1571 C C . TYR A 1 202 ? 13.666 3.322 -22.381 1.00 72.25 202 TYR A C 1
ATOM 1573 O O . TYR A 1 202 ? 12.665 2.877 -22.937 1.00 72.25 202 TYR A O 1
ATOM 1581 N N . GLU A 1 203 ? 14.769 2.602 -22.194 1.00 69.69 203 GLU A N 1
ATOM 1582 C CA . GLU A 1 203 ? 14.897 1.210 -22.633 1.00 69.69 203 GLU A CA 1
ATOM 1583 C C . GLU A 1 203 ? 14.697 0.251 -21.448 1.00 69.69 203 GLU A C 1
ATOM 1585 O O . GLU A 1 203 ? 15.234 0.497 -20.360 1.00 69.69 203 GLU A O 1
ATOM 1590 N N . PRO A 1 204 ? 13.936 -0.846 -21.617 1.00 66.50 204 PRO A N 1
ATOM 1591 C CA . PRO A 1 204 ? 13.844 -1.879 -20.599 1.00 66.50 204 PRO A CA 1
ATOM 1592 C C . PRO A 1 204 ? 15.215 -2.544 -20.437 1.00 66.50 204 PRO A C 1
ATOM 1594 O O . PRO A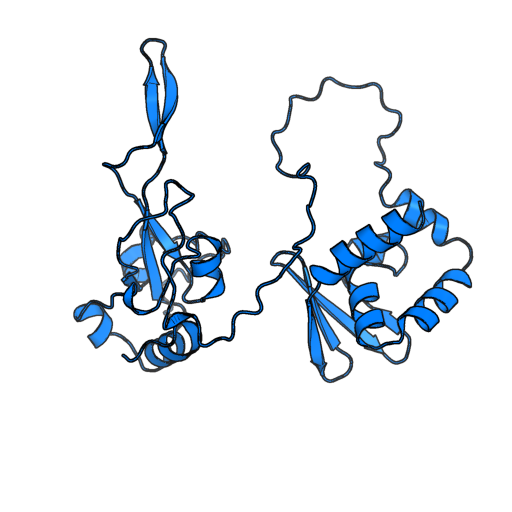 1 204 ? 15.809 -2.997 -21.413 1.00 66.50 204 PRO A O 1
ATOM 1597 N N . THR A 1 205 ? 15.738 -2.615 -19.212 1.00 65.88 205 THR A N 1
ATOM 1598 C CA . THR A 1 205 ? 16.999 -3.317 -18.943 1.00 65.88 205 THR A CA 1
ATOM 1599 C C . THR A 1 205 ? 16.779 -4.483 -17.997 1.00 65.88 205 THR A C 1
ATOM 1601 O O . THR A 1 205 ? 16.170 -4.347 -16.940 1.00 65.88 205 THR A O 1
ATOM 1604 N N . TRP A 1 206 ? 17.294 -5.652 -18.374 1.00 66.19 206 TRP A N 1
ATOM 1605 C CA . TRP A 1 206 ? 17.282 -6.845 -17.522 1.00 66.19 206 TRP A CA 1
ATOM 1606 C C . TRP A 1 206 ? 18.511 -6.936 -16.612 1.00 66.19 206 TRP A C 1
ATOM 1608 O O . TRP A 1 206 ? 18.586 -7.834 -15.784 1.00 66.19 206 TRP A O 1
ATOM 1618 N N . LYS A 1 207 ? 19.475 -6.017 -16.766 1.00 70.94 207 LYS A N 1
ATOM 1619 C CA . LYS A 1 207 ? 20.746 -6.014 -16.023 1.00 70.94 207 LYS A CA 1
ATOM 1620 C C . LYS A 1 207 ? 20.750 -5.075 -14.818 1.00 70.94 207 LYS A C 1
ATOM 1622 O O . LYS A 1 207 ? 21.710 -5.093 -14.056 1.00 70.94 207 LYS A O 1
ATOM 1627 N N . ARG A 1 208 ? 19.753 -4.193 -14.686 1.00 77.19 208 ARG A N 1
ATOM 1628 C CA . ARG A 1 208 ? 19.703 -3.201 -13.604 1.00 77.19 208 ARG A CA 1
ATOM 1629 C C . ARG A 1 208 ? 18.407 -3.316 -12.834 1.00 77.19 208 ARG A C 1
ATOM 1631 O O . ARG A 1 208 ? 17.330 -3.395 -13.421 1.00 77.19 208 ARG A O 1
ATOM 1638 N N . GLU A 1 209 ? 18.548 -3.249 -11.521 1.00 83.69 209 GLU A N 1
ATOM 1639 C CA . GLU A 1 209 ? 17.452 -3.370 -10.577 1.00 83.69 209 GLU A CA 1
ATOM 1640 C C . GLU A 1 209 ? 17.495 -2.222 -9.570 1.00 83.69 209 GLU A C 1
ATOM 1642 O O . GLU A 1 209 ? 18.548 -1.634 -9.307 1.00 83.69 209 GLU A O 1
ATOM 1647 N N . ILE A 1 210 ? 16.334 -1.882 -9.027 1.00 87.81 210 ILE A N 1
ATOM 1648 C CA . ILE A 1 210 ? 16.154 -0.844 -8.024 1.00 87.81 210 ILE A CA 1
ATOM 1649 C C . ILE A 1 210 ? 15.303 -1.384 -6.880 1.00 87.81 210 ILE A C 1
ATOM 1651 O O . ILE A 1 210 ? 14.297 -2.055 -7.098 1.00 87.81 210 ILE A O 1
ATOM 1655 N N . ALA A 1 211 ? 15.695 -1.053 -5.653 1.00 91.25 211 ALA A N 1
ATOM 1656 C CA . ALA A 1 211 ? 14.914 -1.386 -4.472 1.00 91.25 211 ALA A CA 1
ATOM 1657 C C . ALA A 1 211 ? 13.583 -0.620 -4.480 1.00 91.25 211 ALA A C 1
ATOM 1659 O O . ALA A 1 211 ? 13.565 0.618 -4.517 1.00 91.25 211 ALA A O 1
ATOM 1660 N N . ARG A 1 212 ? 12.473 -1.355 -4.422 1.00 92.94 212 ARG A N 1
ATOM 1661 C CA . ARG A 1 212 ? 11.131 -0.833 -4.158 1.00 92.94 212 ARG A CA 1
ATOM 1662 C C . ARG A 1 212 ? 10.613 -1.363 -2.841 1.00 92.94 212 ARG A C 1
ATOM 1664 O O . ARG A 1 212 ? 10.942 -2.470 -2.434 1.00 92.94 212 ARG A O 1
ATOM 1671 N N . PHE A 1 213 ? 9.801 -0.546 -2.185 1.00 94.25 213 PHE A N 1
ATOM 1672 C CA . PHE A 1 213 ? 9.338 -0.807 -0.833 1.00 94.25 213 PHE A CA 1
ATOM 1673 C C . PHE A 1 213 ? 7.817 -0.882 -0.800 1.00 94.25 213 PHE A C 1
ATOM 1675 O O . PHE A 1 213 ? 7.120 -0.080 -1.427 1.00 94.25 213 PHE A O 1
ATOM 1682 N N . TYR A 1 214 ? 7.305 -1.822 -0.020 1.00 93.62 214 TYR A N 1
ATOM 1683 C CA . TYR A 1 214 ? 5.890 -2.109 0.144 1.00 93.62 214 TYR A CA 1
ATOM 1684 C C . TYR A 1 214 ? 5.517 -2.123 1.620 1.00 93.62 214 TYR A C 1
ATOM 1686 O O . TYR A 1 214 ? 6.324 -2.477 2.478 1.00 93.62 214 TYR A O 1
ATOM 1694 N N . CYS A 1 215 ? 4.276 -1.746 1.926 1.00 92.00 215 CYS A N 1
ATOM 1695 C CA . CYS A 1 215 ? 3.715 -2.030 3.240 1.00 92.00 215 CYS A CA 1
ATOM 1696 C C . CYS A 1 215 ? 3.630 -3.544 3.454 1.00 92.00 215 CYS A C 1
ATOM 1698 O O . CYS A 1 215 ? 3.434 -4.296 2.498 1.00 92.00 215 CYS A O 1
ATOM 1700 N N . VAL A 1 216 ? 3.665 -3.965 4.717 1.00 91.62 216 VAL A N 1
ATOM 1701 C CA . VAL A 1 216 ? 3.363 -5.340 5.139 1.00 91.62 216 VAL A CA 1
ATOM 1702 C C . VAL A 1 216 ? 1.848 -5.571 5.062 1.00 91.62 216 VAL A C 1
ATOM 1704 O O . VAL A 1 216 ? 1.151 -5.665 6.065 1.00 91.62 216 VAL A O 1
ATOM 1707 N N . LYS A 1 217 ? 1.320 -5.528 3.839 1.00 90.31 217 LYS A N 1
ATOM 1708 C CA . LYS A 1 217 ? -0.088 -5.717 3.489 1.00 90.31 217 LYS A CA 1
ATOM 1709 C C . LYS A 1 217 ? -0.148 -6.535 2.210 1.00 90.31 217 LYS A C 1
ATOM 1711 O O . LYS A 1 217 ? 0.445 -6.128 1.205 1.00 90.31 217 LYS A O 1
ATOM 1716 N N . LYS A 1 218 ? -0.875 -7.651 2.242 1.00 87.12 218 LYS A N 1
ATOM 1717 C CA . LYS A 1 218 ? -1.064 -8.554 1.099 1.00 87.12 218 LYS A CA 1
ATOM 1718 C C . LYS A 1 218 ? -1.529 -7.793 -0.143 1.00 87.12 218 LYS A C 1
ATOM 1720 O O . LYS A 1 218 ? -0.975 -7.976 -1.224 1.00 87.12 218 LYS A O 1
ATOM 1725 N N . GLU A 1 219 ? -2.467 -6.863 0.019 1.00 87.69 219 GLU A N 1
ATOM 1726 C CA . GLU A 1 219 ? -3.051 -6.093 -1.084 1.00 87.69 219 GLU A CA 1
ATOM 1727 C C . GLU A 1 219 ? -2.023 -5.164 -1.735 1.00 87.69 219 GLU A C 1
ATOM 1729 O O . GLU A 1 219 ? -2.038 -4.966 -2.949 1.00 87.69 219 GLU A O 1
ATOM 1734 N N . CYS A 1 220 ? -1.101 -4.599 -0.945 1.00 90.62 220 CYS A N 1
ATOM 1735 C CA . CYS A 1 220 ? -0.038 -3.755 -1.483 1.00 90.62 220 CYS A CA 1
ATOM 1736 C C . CYS A 1 220 ? 0.916 -4.563 -2.362 1.00 90.62 220 CYS A C 1
ATOM 1738 O O . CYS A 1 220 ? 1.345 -4.060 -3.396 1.00 90.62 220 CYS A O 1
ATOM 1740 N N . ILE A 1 221 ? 1.247 -5.792 -1.979 1.00 88.88 221 ILE A N 1
ATOM 1741 C CA . ILE A 1 221 ? 2.177 -6.614 -2.755 1.00 88.88 221 ILE A CA 1
ATOM 1742 C C . ILE A 1 221 ? 1.464 -7.183 -3.986 1.00 88.88 221 ILE A C 1
ATOM 1744 O O . ILE A 1 221 ? 1.917 -6.953 -5.105 1.00 88.88 221 ILE A O 1
ATOM 1748 N N . LEU A 1 222 ? 0.301 -7.820 -3.807 1.00 83.88 222 LEU A N 1
ATOM 1749 C CA . LEU A 1 222 ? -0.445 -8.471 -4.892 1.00 83.88 222 LEU A CA 1
ATOM 1750 C C . LEU A 1 222 ? -0.906 -7.506 -5.985 1.00 83.88 222 LEU A C 1
ATOM 1752 O O . LEU A 1 222 ? -0.936 -7.889 -7.151 1.00 83.88 222 LEU A O 1
ATOM 1756 N N . ARG A 1 223 ? -1.204 -6.242 -5.647 1.00 84.38 223 ARG A N 1
ATOM 1757 C CA . ARG A 1 223 ? -1.576 -5.223 -6.644 1.00 84.38 223 ARG A CA 1
ATOM 1758 C C . ARG A 1 223 ? -0.514 -5.055 -7.731 1.00 84.38 223 ARG A C 1
ATOM 1760 O O . ARG A 1 223 ? -0.855 -4.751 -8.868 1.00 84.38 223 ARG A O 1
ATOM 1767 N N . ARG A 1 224 ? 0.763 -5.191 -7.370 1.00 82.62 224 ARG A N 1
ATOM 1768 C CA . ARG A 1 224 ? 1.896 -4.971 -8.278 1.00 82.62 224 ARG A CA 1
ATOM 1769 C C . ARG A 1 224 ? 2.647 -6.253 -8.620 1.00 82.62 224 ARG A C 1
ATOM 1771 O O . ARG A 1 224 ? 3.327 -6.270 -9.632 1.00 82.62 224 ARG A O 1
ATOM 1778 N N . HIS A 1 225 ? 2.492 -7.303 -7.817 1.00 82.00 225 HIS A N 1
ATOM 1779 C CA . HIS A 1 225 ? 3.074 -8.626 -8.021 1.00 82.00 225 HIS A CA 1
ATOM 1780 C C . HIS A 1 225 ? 1.995 -9.701 -7.817 1.00 82.00 225 HIS A C 1
ATOM 1782 O O . HIS A 1 225 ? 1.955 -10.341 -6.766 1.00 82.00 225 HIS A O 1
ATOM 1788 N N . PRO A 1 226 ? 1.107 -9.932 -8.803 1.00 78.62 226 PRO A N 1
ATOM 1789 C CA . PRO A 1 226 ? 0.006 -10.893 -8.666 1.00 78.62 226 PRO A CA 1
ATOM 1790 C C . PRO A 1 226 ? 0.452 -12.347 -8.437 1.00 78.62 226 PRO A C 1
ATOM 1792 O O . PRO A 1 226 ? -0.346 -13.161 -7.986 1.00 78.62 226 PRO A O 1
ATOM 1795 N N . TYR A 1 227 ? 1.713 -12.659 -8.757 1.00 71.81 227 TYR A N 1
ATOM 1796 C CA . TYR A 1 227 ? 2.377 -13.957 -8.564 1.00 71.81 227 TYR A CA 1
ATOM 1797 C C . TYR A 1 227 ? 3.057 -14.109 -7.188 1.00 71.81 227 TYR A C 1
ATOM 1799 O O . TYR A 1 227 ? 3.784 -15.078 -6.955 1.00 71.81 227 TYR A O 1
ATOM 1807 N N . PHE A 1 228 ? 2.898 -13.125 -6.301 1.00 81.81 228 PHE A N 1
ATOM 1808 C CA . PHE A 1 228 ? 3.489 -13.158 -4.971 1.00 81.81 228 PHE A CA 1
ATOM 1809 C C . PHE A 1 228 ? 2.857 -14.239 -4.084 1.00 81.81 228 PHE A C 1
ATOM 1811 O O . PHE A 1 228 ? 1.652 -14.238 -3.835 1.00 81.81 228 PHE A O 1
ATOM 1818 N N . TRP A 1 229 ? 3.708 -15.076 -3.495 1.00 77.25 229 TRP A N 1
ATOM 1819 C CA . TRP A 1 229 ? 3.334 -16.096 -2.515 1.00 77.25 229 TRP A CA 1
ATOM 1820 C C . TRP A 1 229 ? 4.321 -16.101 -1.334 1.00 77.25 229 TRP A C 1
ATOM 1822 O O . TRP A 1 229 ? 5.440 -15.591 -1.453 1.00 77.25 229 TRP A O 1
ATOM 1832 N N . LYS A 1 230 ? 3.940 -16.674 -0.181 1.00 78.50 230 LYS A N 1
ATOM 1833 C CA . LYS A 1 230 ? 4.691 -16.483 1.084 1.00 78.50 230 LYS A CA 1
ATOM 1834 C C . LYS A 1 230 ? 6.144 -16.948 1.042 1.00 78.50 230 LYS A C 1
ATOM 1836 O O . LYS A 1 230 ? 6.987 -16.319 1.666 1.00 78.50 230 LYS A O 1
ATOM 1841 N N . GLY A 1 231 ? 6.475 -17.999 0.292 1.00 77.25 231 GLY A N 1
ATOM 1842 C CA . GLY A 1 231 ? 7.860 -18.480 0.177 1.00 77.25 231 GLY A CA 1
ATOM 1843 C C . GLY A 1 231 ? 8.742 -17.642 -0.753 1.00 77.25 231 GLY A C 1
ATOM 1844 O O . GLY A 1 231 ? 9.929 -17.938 -0.928 1.00 77.25 231 GLY A O 1
ATOM 1845 N N . MET A 1 232 ? 8.201 -16.571 -1.341 1.00 82.38 232 MET A N 1
ATOM 1846 C CA . MET A 1 232 ? 9.022 -15.500 -1.902 1.00 82.38 232 MET A CA 1
ATOM 1847 C C . MET A 1 232 ? 9.503 -14.518 -0.837 1.00 82.38 232 MET A C 1
ATOM 1849 O O . MET A 1 232 ? 10.414 -13.750 -1.136 1.00 82.38 232 MET A O 1
ATOM 1853 N N . VAL A 1 233 ? 8.933 -14.530 0.372 1.00 88.38 233 VAL A N 1
ATOM 1854 C CA . VAL A 1 233 ? 9.406 -13.683 1.466 1.00 88.38 233 VAL A CA 1
ATOM 1855 C C . VAL A 1 233 ? 10.657 -14.288 2.087 1.00 88.38 233 VAL A C 1
ATOM 1857 O O . VAL A 1 233 ? 10.712 -15.479 2.385 1.00 88.38 233 VAL A O 1
ATOM 1860 N N . GLU A 1 234 ? 11.657 -13.443 2.288 1.00 89.25 234 GLU A N 1
ATOM 1861 C CA . GLU A 1 234 ? 12.904 -13.762 2.963 1.00 89.25 234 GLU A CA 1
ATOM 1862 C C . GLU A 1 234 ? 13.058 -12.836 4.172 1.00 89.25 234 GLU A C 1
ATOM 1864 O O . GLU A 1 234 ? 12.891 -11.617 4.078 1.00 89.25 234 GLU A O 1
ATOM 1869 N N . VAL A 1 235 ? 13.362 -13.424 5.325 1.00 89.62 235 VAL A N 1
ATOM 1870 C CA . VAL A 1 235 ? 13.699 -12.692 6.546 1.00 89.62 235 VAL A CA 1
ATOM 1871 C C . VAL A 1 235 ? 15.132 -13.064 6.879 1.00 89.62 235 VAL A C 1
ATOM 1873 O O . VAL A 1 235 ? 15.394 -14.224 7.191 1.00 89.62 235 VAL A O 1
ATOM 1876 N N . GLN A 1 236 ? 16.050 -12.107 6.764 1.00 88.06 236 GLN A N 1
ATOM 1877 C CA . GLN A 1 236 ? 17.450 -12.332 7.117 1.00 88.06 236 GLN A CA 1
ATOM 1878 C C . GLN A 1 236 ? 17.591 -12.561 8.629 1.00 88.06 236 GLN A C 1
ATOM 1880 O O . GLN A 1 236 ? 16.756 -12.100 9.413 1.00 88.06 236 GLN A O 1
ATOM 1885 N N . ASP A 1 237 ? 18.615 -13.308 9.045 1.00 85.56 237 ASP A N 1
ATOM 1886 C CA . ASP A 1 237 ? 18.770 -13.735 10.442 1.00 85.56 237 ASP A CA 1
ATOM 1887 C C . ASP A 1 237 ? 18.954 -12.558 11.408 1.00 85.56 237 ASP A C 1
ATOM 1889 O O . ASP A 1 237 ? 18.390 -12.555 12.503 1.00 85.56 237 ASP A O 1
ATOM 1893 N N . ASP A 1 238 ? 19.685 -11.531 10.984 1.00 88.06 238 ASP A N 1
ATOM 1894 C CA . ASP A 1 238 ? 19.866 -10.271 11.705 1.00 88.06 238 ASP A CA 1
ATOM 1895 C C . ASP A 1 238 ? 18.533 -9.534 11.904 1.00 88.06 238 ASP A C 1
ATOM 1897 O O . ASP A 1 238 ? 18.217 -9.093 13.013 1.00 88.06 238 ASP A O 1
ATOM 1901 N N . VAL A 1 239 ? 17.696 -9.467 10.868 1.00 88.12 239 VAL A N 1
ATOM 1902 C CA . VAL A 1 239 ? 16.345 -8.907 10.966 1.00 88.12 239 VAL A CA 1
ATOM 1903 C C . VAL A 1 239 ? 15.507 -9.761 11.911 1.00 88.12 239 VAL A C 1
ATOM 1905 O O . VAL A 1 239 ? 14.887 -9.224 12.828 1.00 88.12 239 VAL A O 1
ATOM 1908 N N . ARG A 1 240 ? 15.524 -11.089 11.740 1.00 88.31 240 ARG A N 1
ATOM 1909 C CA . ARG A 1 240 ? 14.722 -12.046 12.515 1.00 88.31 240 ARG A CA 1
ATOM 1910 C C . ARG A 1 240 ? 14.996 -11.953 14.013 1.00 88.31 240 ARG A C 1
ATOM 1912 O O . ARG A 1 240 ? 14.045 -11.981 14.795 1.00 88.31 240 ARG A O 1
ATOM 1919 N N . GLN A 1 241 ? 16.260 -11.804 14.408 1.00 89.81 241 GLN A N 1
ATOM 1920 C CA . GLN A 1 241 ? 16.665 -11.630 15.807 1.00 89.81 241 GLN A CA 1
ATOM 1921 C C . GLN A 1 241 ? 16.157 -10.312 16.409 1.00 89.81 241 GLN A C 1
ATOM 1923 O O . GLN A 1 241 ? 15.833 -10.260 17.595 1.00 89.81 241 GLN A O 1
ATOM 1928 N N . ASN A 1 242 ? 16.028 -9.265 15.592 1.00 90.12 242 ASN A N 1
ATOM 1929 C CA . ASN A 1 242 ? 15.572 -7.942 16.017 1.00 90.12 242 ASN A CA 1
ATOM 1930 C C . ASN A 1 242 ? 14.044 -7.748 15.925 1.00 90.12 242 ASN A C 1
ATOM 1932 O O . ASN A 1 242 ? 13.513 -6.732 16.391 1.00 90.12 242 ASN A O 1
ATOM 1936 N N . LEU A 1 243 ? 13.299 -8.702 15.350 1.00 89.56 243 LEU A N 1
ATOM 1937 C CA . LEU A 1 243 ? 11.838 -8.634 15.288 1.00 89.56 243 LEU A CA 1
ATOM 1938 C C . LEU A 1 243 ? 11.218 -8.762 16.687 1.00 89.56 243 LEU A C 1
ATOM 1940 O O . LEU A 1 243 ? 11.317 -9.7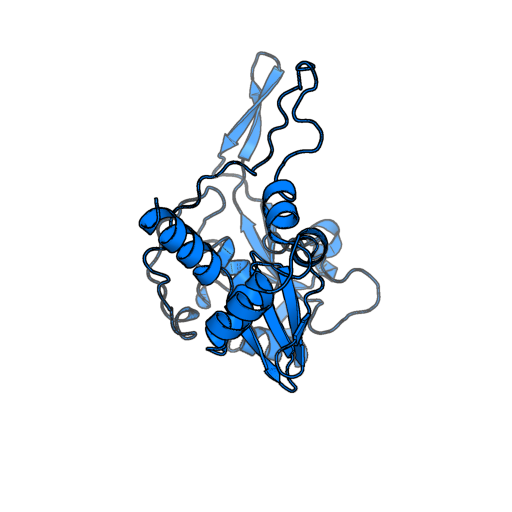95 17.350 1.00 89.56 243 LEU A O 1
ATOM 1944 N N . LYS A 1 244 ? 10.485 -7.726 17.104 1.00 91.12 244 LYS A N 1
ATOM 1945 C CA . LYS A 1 244 ? 9.667 -7.753 18.320 1.00 91.12 244 LYS A CA 1
ATOM 1946 C C . LYS A 1 244 ? 8.345 -8.477 18.079 1.00 91.12 244 LYS A C 1
ATOM 1948 O O . LYS A 1 244 ? 7.917 -8.650 16.940 1.00 91.12 244 LYS A O 1
ATOM 1953 N N . GLU A 1 245 ? 7.653 -8.821 19.161 1.00 89.31 245 GLU A N 1
ATOM 1954 C CA . GLU A 1 245 ? 6.386 -9.563 19.108 1.00 89.31 245 GLU A CA 1
ATOM 1955 C C . GLU A 1 245 ? 5.326 -8.882 18.227 1.00 89.31 245 GLU A C 1
ATOM 1957 O O . GLU A 1 245 ? 4.653 -9.536 17.435 1.00 89.31 245 GLU A O 1
ATOM 1962 N N . GLY A 1 246 ? 5.247 -7.546 18.268 1.00 88.06 246 GLY A N 1
ATOM 1963 C CA . GLY A 1 246 ? 4.366 -6.779 17.385 1.00 88.06 246 GLY A CA 1
ATOM 1964 C C . GLY A 1 246 ? 4.675 -6.974 15.895 1.00 88.06 246 GLY A C 1
ATOM 1965 O O . GLY A 1 246 ? 3.750 -7.065 15.090 1.00 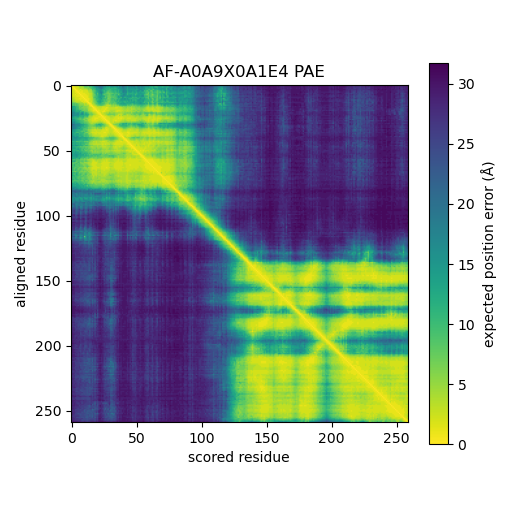88.06 246 GLY A O 1
ATOM 1966 N N . HIS A 1 247 ? 5.955 -7.085 15.516 1.00 91.06 247 HIS A N 1
ATOM 1967 C CA . HIS A 1 247 ? 6.355 -7.353 14.130 1.00 91.06 247 HIS A CA 1
ATOM 1968 C C . HIS A 1 247 ? 5.969 -8.765 13.709 1.00 91.06 247 HIS A C 1
ATOM 1970 O O . HIS A 1 247 ? 5.405 -8.954 12.634 1.00 91.06 247 HIS A O 1
ATOM 1976 N N . LYS A 1 248 ? 6.252 -9.752 14.568 1.00 89.31 248 LYS A N 1
ATOM 1977 C CA . LYS A 1 248 ? 5.931 -11.161 14.313 1.00 89.31 248 LYS A CA 1
ATOM 1978 C C . LYS A 1 248 ? 4.429 -11.350 14.133 1.00 89.31 248 LYS A C 1
ATOM 1980 O O . LYS A 1 248 ? 4.008 -11.975 13.164 1.00 89.31 248 LYS A O 1
ATOM 1985 N N . LYS A 1 249 ? 3.628 -10.728 15.004 1.00 90.94 249 LYS A N 1
ATOM 1986 C CA . LYS A 1 249 ? 2.168 -10.706 14.894 1.00 90.94 249 LYS A CA 1
ATOM 1987 C C . LYS A 1 249 ? 1.712 -10.102 13.563 1.00 90.94 249 LYS A C 1
ATOM 1989 O O . LYS A 1 249 ? 0.948 -10.748 12.855 1.00 90.94 249 LYS A O 1
ATOM 1994 N N . LEU A 1 250 ? 2.241 -8.936 13.175 1.00 90.50 250 LEU A N 1
ATOM 1995 C CA . LEU A 1 250 ? 1.904 -8.297 11.897 1.00 90.50 250 LEU A CA 1
ATOM 1996 C C . LEU A 1 250 ? 2.262 -9.178 10.687 1.00 90.50 250 LEU A C 1
ATOM 1998 O O . LEU A 1 250 ? 1.455 -9.321 9.774 1.00 90.50 250 LEU A O 1
ATOM 2002 N N . LEU A 1 251 ? 3.453 -9.781 10.670 1.00 88.94 251 LEU A N 1
ATOM 2003 C CA . LEU A 1 251 ? 3.911 -10.645 9.574 1.00 88.94 251 LEU A CA 1
ATOM 2004 C C . LEU A 1 251 ? 3.091 -11.939 9.475 1.00 88.94 251 LEU A C 1
ATOM 2006 O O . LEU A 1 251 ? 2.786 -12.397 8.372 1.00 88.94 251 LEU A O 1
ATOM 2010 N N . LYS A 1 252 ? 2.691 -12.501 10.619 1.00 88.19 252 LYS A N 1
ATOM 2011 C CA . LYS A 1 252 ? 1.814 -13.670 10.685 1.00 88.19 252 LYS A CA 1
ATOM 2012 C C . LYS A 1 252 ? 0.402 -13.345 10.198 1.00 88.19 252 LYS A C 1
ATOM 2014 O O . LYS A 1 252 ? -0.125 -14.080 9.375 1.00 88.19 252 LYS A O 1
ATOM 2019 N N . GLU A 1 253 ? -0.191 -12.250 10.667 1.00 88.44 253 GLU A N 1
ATOM 2020 C CA . GLU A 1 253 ? -1.561 -11.854 10.310 1.00 88.44 253 GLU A CA 1
ATOM 2021 C C . GLU A 1 253 ? -1.672 -11.387 8.855 1.00 88.44 253 GLU A C 1
ATOM 2023 O O . GLU A 1 253 ? -2.607 -11.769 8.162 1.00 88.44 253 GLU A O 1
ATOM 2028 N N . ALA A 1 254 ? -0.720 -10.587 8.367 1.00 87.94 254 ALA A N 1
ATOM 2029 C CA . ALA A 1 254 ? -0.823 -9.978 7.041 1.00 87.94 254 ALA A CA 1
ATOM 2030 C C . ALA A 1 254 ? -0.299 -10.865 5.902 1.00 87.94 254 ALA A C 1
ATOM 2032 O O . ALA A 1 254 ? -0.754 -10.723 4.768 1.00 87.94 254 ALA A O 1
ATOM 2033 N N . LEU A 1 255 ? 0.699 -11.717 6.168 1.00 84.94 255 LEU A N 1
ATOM 2034 C CA . LEU A 1 255 ? 1.407 -12.492 5.137 1.00 84.94 255 LEU A CA 1
ATOM 2035 C C . LEU A 1 255 ? 1.463 -14.001 5.430 1.00 84.94 255 LEU A C 1
ATOM 2037 O O . LEU A 1 255 ? 2.092 -14.736 4.669 1.00 84.94 255 LEU A O 1
ATOM 2041 N N . HIS A 1 256 ? 0.832 -14.471 6.512 1.00 82.56 256 HIS A N 1
ATOM 2042 C CA . HIS A 1 256 ? 0.813 -15.882 6.930 1.00 82.56 256 HIS A CA 1
ATOM 2043 C C . HIS A 1 256 ? 2.216 -16.489 7.113 1.00 82.56 256 HIS A C 1
ATOM 2045 O O . HIS A 1 256 ? 2.442 -17.683 6.889 1.00 82.56 256 HIS A O 1
ATOM 2051 N N . LEU A 1 257 ? 3.182 -15.661 7.523 1.00 80.25 257 LEU A N 1
ATOM 2052 C CA . LEU A 1 257 ? 4.553 -16.099 7.765 1.00 80.25 257 LEU A CA 1
ATOM 2053 C C . LEU A 1 257 ? 4.664 -16.777 9.134 1.00 80.25 257 LEU A C 1
ATOM 2055 O O . LEU A 1 257 ? 4.160 -16.276 10.138 1.00 80.25 257 LEU A O 1
ATOM 2059 N N . SER A 1 258 ? 5.347 -17.921 9.169 1.00 74.12 258 SER A N 1
ATOM 2060 C CA . SER A 1 258 ? 5.721 -18.611 10.408 1.00 74.12 258 SER A CA 1
ATOM 2061 C C . SER A 1 258 ? 7.163 -18.232 10.746 1.00 74.12 258 SER A C 1
ATOM 2063 O O . SER A 1 258 ? 8.084 -18.728 10.100 1.00 74.12 258 SER A O 1
ATOM 2065 N N . ILE A 1 259 ? 7.350 -17.301 11.689 1.00 68.44 259 ILE A N 1
ATOM 2066 C CA . ILE A 1 259 ? 8.647 -16.680 12.029 1.00 68.44 259 ILE A CA 1
ATOM 2067 C C . ILE A 1 259 ? 8.988 -16.904 13.495 1.00 68.44 259 ILE A C 1
ATOM 2069 O O . ILE A 1 259 ? 8.094 -16.685 14.341 1.00 68.44 259 ILE A O 1
#

Mean predicted aligned error: 18.8 Å

Foldseek 3Di:
DVVVVVVVLVQLLVQWDWDDPDPQWIWTDHPLDIWIWGDDPNAIDTPDPLCVQQVGDDSNRCNVCVVVVNNVVNVVVVVPDPPRVVSNVCSPPPPPVPDDDDPDDDDPDPPPDDDDGPPDPPPDPPPCLADFDADPPPDQFDDLAAWEKDFCVVVVVQQQAAPQSRHGQDDDDDDDPPSRIWTKDWGFFFDFDQDPVRDTDTHGDPVHTDIGIHHLAPCSCCVPHVRRHLVSYDYDPVNVVVDDPSNCVSNCVHHVDDD

InterPro domains:
  IPR007527 Zinc finger, SWIM-type [PF04434] (37-65)
  IPR007527 Zinc finger, SWIM-type [PS50966] (35-69)

Solvent-accessible surface area (backbone atoms only — not comparable to full-atom values): 15774 Å² total; per-residue (Å²): 107,71,69,56,54,52,50,54,48,49,49,59,44,72,56,37,54,73,42,81,72,58,95,48,32,32,39,28,34,48,94,93,45,74,46,60,34,40,42,60,87,94,46,72,46,56,85,52,70,55,18,67,55,28,80,65,53,34,72,63,58,52,40,50,26,51,77,69,73,42,38,67,65,52,51,54,63,49,72,72,44,83,84,43,69,62,35,48,68,49,62,76,51,62,97,64,82,82,64,80,83,70,90,67,79,84,75,92,66,90,83,82,67,87,83,73,76,78,88,69,77,79,83,68,62,89,71,54,44,79,70,65,73,86,56,78,76,86,49,75,49,53,74,89,63,52,33,32,56,40,51,31,76,84,35,52,93,73,43,54,39,19,76,65,77,63,52,65,51,77,78,72,91,75,79,50,83,54,58,41,49,29,32,36,33,64,23,32,50,67,44,81,42,67,45,100,85,70,49,76,45,72,44,84,38,96,88,47,68,44,82,43,31,27,53,77,37,52,68,39,46,38,75,79,36,77,63,66,33,50,88,42,52,40,70,50,70,74,52,56,73,69,55,49,70,59,40,50,51,46,43,29,73,43,54,69,48,90,127

Secondary structure (DSSP, 8-state):
-HHHHHHHHHHHHHT-EEEE-STTEEEEEETTEEEEEEEETTEEEE-SHHHHHTTS--HHHHHHHHHTT-HHHHHHHHHTSTT-HHHHHHHTS-TTTTS----------S---PPPP-S------GGGGS--------STT--S--EEEEETTTTTTT-SB-TTT-PBPP-SSS--TTTTEEEEEEEEEEEEEE-TTS-EEEEEEEEEEEEEEE-S-HHHHHTT-TT--GGGEE--HHHHHH--HHHHHHHHHHH----

Radius of gyration: 23.74 Å; Cα contacts (8 Å, |Δi|>4): 327; chains: 1; bounding box: 64×52×50 Å

Organism: NCBI:txid174260

Sequence (259 aa):
MLSQIWHEAEIILSYNKVIDLGGGVYCVTEFGNSVNVTVKGNSHNCKCRNFQSTAGLCSHVLAVADTMGTLAALLEKFNTKTNKASSILNANISKRAGEKPKEKKKRKGQNNVEQIPILEEIERPDNDIDCQKPLAFTEIWHNTNKFQVVFTKECTSKAQKCESCKVEFARGGVVCIPQDIAICHMERYFYPKKDANGKTTYEPTWKREIARFYCVKKECILRRHPYFWKGMVEVQDDVRQNLKEGHKKLLKEALHLSI

Nearest PDB structures (foldseek):
  3bpq-assembly1_B  TM=6.361E-01  e=2.596E+00  Methanocaldococcus jannaschii DSM 2661
  8qz8-assembly1_C  TM=6.131E-01  e=4.405E+00  Tilapia lake virus
  6cn7-assembly4_G  TM=3.130E-01  e=5.311E-01  Klebsiella pneumoniae
  5yxa-assembly1_D-2  TM=5.448E-01  e=5.572E+00  Yellow fever virus
  9c3c-assembly1_b  TM=1.213E-01  e=7.048E+00  Oryctolagus cuniculus